Protein AF-A0A7Y1UWA7-F1 (afdb_monomer_lite)

pLDDT: mean 90.14, std 10.28, range [43.91, 98.88]

Structure (mmCIF, N/CA/C/O backbone):
data_AF-A0A7Y1UWA7-F1
#
_entry.id   AF-A0A7Y1UWA7-F1
#
loop_
_atom_site.group_PDB
_atom_site.id
_atom_site.type_symbol
_atom_site.label_atom_id
_atom_site.label_alt_id
_atom_site.label_comp_id
_atom_site.label_asym_id
_atom_site.label_entity_id
_atom_site.label_seq_id
_atom_site.pdbx_PDB_ins_code
_atom_site.Cartn_x
_atom_site.Cartn_y
_atom_site.Cartn_z
_atom_site.occupancy
_atom_site.B_iso_or_equiv
_atom_site.auth_seq_id
_atom_site.auth_comp_id
_atom_site.auth_asym_id
_atom_site.auth_atom_id
_atom_site.pdbx_PDB_model_num
ATOM 1 N N . MET A 1 1 ? -12.115 -13.083 -20.732 1.00 59.97 1 MET A N 1
ATOM 2 C CA . MET A 1 1 ? -10.729 -12.588 -20.657 1.00 59.97 1 MET A CA 1
ATOM 3 C C . MET A 1 1 ? -9.810 -13.798 -20.771 1.00 59.97 1 MET A C 1
ATOM 5 O O . MET A 1 1 ? -9.432 -14.337 -19.752 1.00 59.97 1 MET A O 1
ATOM 9 N N . GLU A 1 2 ? -9.557 -14.325 -21.973 1.00 69.44 2 GLU A N 1
ATOM 10 C CA . GLU A 1 2 ? -8.660 -15.497 -22.136 1.00 69.44 2 GLU A CA 1
ATOM 11 C C . GLU A 1 2 ? -7.185 -15.077 -22.310 1.00 69.44 2 GLU A C 1
ATOM 13 O O . GLU A 1 2 ? -6.288 -15.890 -22.130 1.00 69.44 2 GLU A O 1
ATOM 18 N N . ASN A 1 3 ? -6.941 -13.788 -22.578 1.00 80.06 3 ASN A N 1
ATOM 19 C CA . ASN A 1 3 ? -5.628 -13.207 -22.862 1.00 80.06 3 ASN A CA 1
ATOM 20 C C . ASN A 1 3 ? -5.261 -12.151 -21.804 1.00 80.06 3 ASN A C 1
ATOM 22 O O . ASN A 1 3 ? -5.195 -10.965 -22.117 1.00 80.06 3 ASN A O 1
ATOM 26 N N . SER A 1 4 ? -5.119 -12.550 -20.539 1.00 83.75 4 SER A N 1
ATOM 27 C CA . SER A 1 4 ? -4.706 -11.648 -19.452 1.00 83.75 4 SER A CA 1
ATOM 28 C C . SER A 1 4 ? -3.872 -12.373 -18.398 1.00 83.75 4 SER A C 1
ATOM 30 O O . SER A 1 4 ? -3.915 -13.604 -18.306 1.00 83.75 4 SER A O 1
ATOM 32 N N . ALA A 1 5 ? -3.169 -11.606 -17.560 1.00 87.50 5 ALA A N 1
ATOM 33 C CA . ALA A 1 5 ? -2.464 -12.125 -16.390 1.00 87.50 5 ALA A CA 1
ATOM 34 C C . ALA A 1 5 ? -3.396 -12.957 -15.494 1.00 87.50 5 ALA A C 1
ATOM 36 O O . ALA A 1 5 ? -3.070 -14.075 -15.102 1.00 87.50 5 ALA A O 1
ATOM 37 N N . ALA A 1 6 ? -4.599 -12.439 -15.229 1.00 88.81 6 ALA A N 1
ATOM 38 C CA . ALA A 1 6 ? -5.593 -13.120 -14.403 1.00 88.81 6 ALA A CA 1
ATOM 39 C C . ALA A 1 6 ? -6.042 -14.460 -15.007 1.00 88.81 6 ALA A C 1
ATOM 41 O O . ALA A 1 6 ? -6.289 -15.412 -14.274 1.00 88.81 6 ALA A O 1
ATOM 42 N N . ALA A 1 7 ? -6.130 -14.554 -16.339 1.00 88.25 7 ALA A N 1
ATOM 43 C CA . ALA A 1 7 ? -6.469 -15.799 -17.022 1.00 88.25 7 ALA A CA 1
ATOM 44 C C . ALA A 1 7 ? -5.367 -16.854 -16.866 1.00 88.25 7 ALA A C 1
ATOM 46 O O . ALA A 1 7 ? -5.673 -18.022 -16.628 1.00 88.25 7 ALA A O 1
ATOM 47 N N . ARG A 1 8 ? -4.097 -16.432 -16.972 1.00 90.06 8 ARG A N 1
ATOM 48 C CA . ARG A 1 8 ? -2.927 -17.294 -16.751 1.00 90.06 8 ARG A CA 1
ATOM 49 C C . ARG A 1 8 ? -2.900 -17.839 -15.326 1.00 90.06 8 ARG A C 1
ATOM 51 O O . ARG A 1 8 ? -2.702 -19.032 -15.125 1.00 90.06 8 ARG A O 1
ATOM 58 N N . ASP A 1 9 ? -3.119 -16.959 -14.355 1.00 90.44 9 ASP A N 1
ATOM 59 C CA . ASP A 1 9 ? -2.857 -17.234 -12.942 1.00 90.44 9 ASP A CA 1
ATOM 60 C C . ASP A 1 9 ? -4.132 -17.655 -12.173 1.00 90.44 9 ASP A C 1
ATOM 62 O O . ASP A 1 9 ? -4.121 -17.754 -10.946 1.00 90.44 9 ASP A O 1
ATOM 66 N N . LEU A 1 10 ? -5.238 -17.933 -12.883 1.00 90.19 10 LEU A N 1
ATOM 67 C CA . LEU A 1 10 ? -6.585 -18.098 -12.319 1.00 90.19 10 LEU A CA 1
ATOM 68 C C . LEU A 1 10 ? -6.661 -19.109 -11.167 1.00 90.19 10 LEU A C 1
ATOM 70 O O . LEU A 1 10 ? -7.284 -18.822 -10.150 1.00 90.19 10 LEU A O 1
ATOM 74 N N . GLU A 1 11 ? -6.043 -20.284 -11.304 1.00 91.19 11 GLU A N 1
ATOM 75 C CA . GLU A 1 11 ? -6.089 -21.321 -10.261 1.00 91.19 11 GLU A CA 1
ATOM 76 C C . GLU A 1 11 ? -5.422 -20.848 -8.960 1.00 91.19 11 GLU A C 1
ATOM 78 O O . GLU A 1 11 ? -5.981 -21.021 -7.875 1.00 91.19 11 GLU A O 1
ATOM 83 N N . ALA A 1 12 ? -4.264 -20.189 -9.066 1.00 90.88 12 ALA A N 1
ATOM 84 C CA . ALA A 1 12 ? -3.566 -19.630 -7.913 1.00 90.88 12 ALA A CA 1
ATOM 85 C C . ALA A 1 12 ? -4.361 -18.479 -7.282 1.00 90.88 12 ALA A C 1
ATOM 87 O O . ALA A 1 12 ? -4.462 -18.394 -6.059 1.00 90.88 12 ALA A O 1
ATOM 88 N N . LEU A 1 13 ? -4.966 -17.625 -8.111 1.00 92.31 13 LEU A N 1
ATOM 89 C CA . LEU A 1 13 ? -5.771 -16.492 -7.659 1.00 92.31 13 LEU A CA 1
ATOM 90 C C . LEU A 1 13 ? -7.021 -16.943 -6.904 1.00 92.31 13 LEU A C 1
ATOM 92 O O . LEU A 1 13 ? -7.286 -16.421 -5.825 1.00 92.31 13 LEU A O 1
ATOM 96 N N . VAL A 1 14 ? -7.739 -17.951 -7.412 1.00 93.50 14 VAL A N 1
ATOM 97 C CA . VAL A 1 14 ? -8.888 -18.550 -6.711 1.00 93.50 14 VAL A CA 1
ATOM 98 C C . VAL A 1 14 ? -8.457 -19.100 -5.354 1.00 93.50 14 VAL A C 1
ATOM 100 O O . VAL A 1 14 ? -9.090 -18.787 -4.352 1.00 93.50 14 VAL A O 1
ATOM 103 N N . SER A 1 15 ? -7.340 -19.835 -5.289 1.00 94.44 15 SER A N 1
ATOM 104 C CA . SER A 1 15 ? -6.823 -20.347 -4.013 1.00 94.44 15 SER A CA 1
ATOM 105 C C . SER A 1 15 ? -6.507 -19.220 -3.022 1.00 94.44 15 SER A C 1
ATOM 107 O O . SER A 1 15 ? -6.870 -19.312 -1.853 1.00 94.44 15 SER A O 1
ATOM 109 N N . ILE A 1 16 ? -5.857 -18.141 -3.475 1.00 94.12 16 ILE A N 1
ATOM 110 C CA . ILE A 1 16 ? -5.525 -16.986 -2.626 1.00 94.12 16 ILE A CA 1
ATOM 111 C C . ILE A 1 16 ? -6.792 -16.300 -2.114 1.00 94.12 16 ILE A C 1
ATOM 113 O O . ILE A 1 16 ? -6.845 -15.938 -0.937 1.00 94.12 16 ILE A O 1
ATOM 117 N N . ILE A 1 17 ? -7.796 -16.114 -2.974 1.00 94.12 17 ILE A N 1
ATOM 118 C CA . ILE A 1 17 ? -9.062 -15.471 -2.611 1.00 94.12 17 ILE A CA 1
ATOM 119 C C . ILE A 1 17 ? -9.813 -16.335 -1.595 1.00 94.12 17 ILE A C 1
ATOM 121 O O . ILE A 1 17 ? -10.183 -15.818 -0.543 1.00 94.12 17 ILE A O 1
ATOM 125 N N . ASP A 1 18 ? -9.945 -17.643 -1.835 1.00 94.75 18 ASP A N 1
ATOM 126 C CA . ASP A 1 18 ? -10.630 -18.573 -0.926 1.00 94.75 18 ASP A CA 1
ATOM 127 C C . ASP A 1 18 ? -9.948 -18.633 0.453 1.00 94.75 18 ASP A C 1
ATOM 129 O O . ASP A 1 18 ? -10.601 -18.555 1.498 1.00 94.75 18 ASP A O 1
ATOM 133 N N . GLU A 1 19 ? -8.614 -18.721 0.483 1.00 96.00 19 GLU A N 1
ATOM 134 C CA . GLU A 1 19 ? -7.846 -18.690 1.731 1.00 96.00 19 GLU A CA 1
ATOM 135 C C . GLU A 1 19 ? -7.964 -17.349 2.464 1.00 96.00 19 GLU A C 1
ATOM 137 O O . GLU A 1 19 ? -7.911 -17.305 3.696 1.00 96.00 19 GLU A O 1
ATOM 142 N N . SER A 1 20 ? -8.089 -16.246 1.724 1.00 96.00 20 SER A N 1
ATOM 143 C CA . SER A 1 20 ? -8.218 -14.907 2.301 1.00 96.00 20 SER A CA 1
ATOM 144 C C . SER A 1 20 ? -9.617 -14.675 2.856 1.00 96.00 20 SER A C 1
ATOM 146 O O . SER A 1 20 ? -9.731 -14.171 3.970 1.00 96.00 20 SER A O 1
ATOM 148 N N . ALA A 1 21 ? -10.659 -15.132 2.157 1.00 95.50 21 ALA A N 1
ATOM 149 C CA . ALA A 1 21 ? -12.032 -15.128 2.651 1.00 95.50 21 ALA A CA 1
ATOM 150 C C . ALA A 1 21 ? -12.127 -15.872 3.988 1.00 95.50 21 ALA A C 1
ATOM 152 O O . ALA A 1 21 ? -12.511 -15.279 4.994 1.00 95.50 21 ALA A O 1
ATOM 153 N N . GLY A 1 22 ? -11.643 -17.118 4.043 1.00 96.50 22 GLY A N 1
ATOM 154 C CA . GLY A 1 22 ? -11.659 -17.898 5.282 1.00 96.50 22 GLY A CA 1
ATOM 155 C C . GLY A 1 22 ? -10.855 -17.260 6.425 1.00 96.50 22 GLY A C 1
ATOM 156 O O . GLY A 1 22 ? -11.225 -17.394 7.592 1.00 96.50 22 GLY A O 1
ATOM 157 N N . ALA A 1 23 ? -9.765 -16.543 6.121 1.00 96.62 23 ALA A N 1
ATOM 158 C CA . ALA A 1 23 ? -8.987 -15.819 7.127 1.00 96.62 23 ALA A CA 1
ATOM 159 C C . ALA A 1 23 ? -9.743 -14.607 7.698 1.00 96.62 23 ALA A C 1
ATOM 161 O O . ALA A 1 23 ? -9.713 -14.397 8.912 1.00 96.62 23 ALA A O 1
ATOM 162 N N . VAL A 1 24 ? -10.423 -13.837 6.844 1.00 96.25 24 VAL A N 1
ATOM 163 C CA . VAL A 1 24 ? -11.223 -12.668 7.242 1.00 96.25 24 VAL A CA 1
ATOM 164 C C . VAL A 1 24 ? -12.418 -13.115 8.087 1.00 96.25 24 VAL A C 1
ATOM 166 O O . VAL A 1 24 ? -12.626 -12.592 9.183 1.00 96.25 24 VAL A O 1
ATOM 169 N N . GLU A 1 25 ? -13.151 -14.139 7.639 1.00 95.88 25 GLU A N 1
ATOM 170 C CA . GLU A 1 25 ? -14.291 -14.695 8.377 1.00 95.88 25 GLU A CA 1
ATOM 171 C C . GLU A 1 25 ? -13.877 -15.204 9.762 1.00 95.88 25 GLU A C 1
ATOM 173 O O . GLU A 1 25 ? -14.523 -14.912 10.770 1.00 95.88 25 GLU A O 1
ATOM 178 N N . ALA A 1 26 ? -12.760 -15.934 9.835 1.00 96.38 26 ALA A N 1
ATOM 179 C CA . ALA A 1 26 ? -12.242 -16.455 11.094 1.00 96.38 26 ALA A CA 1
ATOM 180 C C . ALA A 1 26 ? -11.782 -15.347 12.052 1.00 96.38 26 ALA A C 1
ATOM 182 O O . ALA A 1 26 ? -11.888 -15.519 13.268 1.00 96.38 26 ALA A O 1
ATOM 183 N N . HIS A 1 27 ? -11.260 -14.236 11.526 1.00 95.06 27 HIS A N 1
ATOM 184 C CA . HIS A 1 27 ? -10.804 -13.114 12.340 1.00 95.06 27 HIS A CA 1
ATOM 185 C C . HIS A 1 27 ? -11.972 -12.330 12.937 1.00 95.06 27 HIS A C 1
ATOM 187 O O . HIS A 1 27 ? -11.979 -12.076 14.140 1.00 95.06 27 HIS A O 1
ATOM 193 N N . PHE A 1 28 ? -12.967 -11.983 12.118 1.00 94.56 28 PHE A N 1
ATOM 194 C CA . PHE A 1 28 ? -14.097 -11.163 12.555 1.00 94.56 28 PHE A CA 1
ATOM 195 C C . PHE A 1 28 ? -15.255 -11.971 13.154 1.00 94.56 28 PHE A C 1
ATOM 197 O O . PHE A 1 28 ? -16.119 -11.402 13.817 1.00 94.56 28 PHE A O 1
ATOM 204 N N . GLY A 1 29 ? -15.289 -13.292 12.951 1.00 94.56 29 GLY A N 1
ATOM 205 C CA . GLY A 1 29 ? -16.406 -14.136 13.379 1.00 94.56 29 GLY A CA 1
ATOM 206 C C . GLY A 1 29 ? -17.703 -13.842 12.617 1.00 94.56 29 GLY A C 1
ATOM 207 O O . GLY A 1 29 ? -18.792 -14.042 13.156 1.00 94.56 29 GLY A O 1
ATOM 208 N N . LEU A 1 30 ? -17.576 -13.346 11.387 1.00 93.25 30 LEU A N 1
ATOM 209 C CA . LEU A 1 30 ? -18.660 -12.962 10.486 1.00 93.25 30 LEU A CA 1
ATOM 210 C C . LEU A 1 30 ? -18.530 -13.772 9.193 1.00 93.25 30 LEU A C 1
ATOM 212 O O . LEU A 1 30 ? -17.417 -14.044 8.759 1.00 93.25 30 LEU A O 1
ATOM 216 N N . GLU A 1 31 ? -19.652 -14.154 8.589 1.00 94.12 31 GLU A N 1
ATOM 217 C CA . GLU A 1 31 ? -19.658 -14.834 7.286 1.00 94.12 31 GLU A CA 1
ATOM 218 C C . GLU A 1 31 ? -19.489 -13.798 6.168 1.00 94.12 31 GLU A C 1
ATOM 220 O O . GLU A 1 31 ? -20.076 -12.716 6.239 1.00 94.12 31 GLU A O 1
ATOM 225 N N . LEU A 1 32 ? -18.702 -14.109 5.138 1.00 92.44 32 LEU A N 1
ATOM 226 C CA . LEU A 1 32 ? -18.579 -13.271 3.949 1.00 92.44 32 LEU A CA 1
ATOM 227 C C . LEU A 1 32 ? -19.905 -13.329 3.169 1.00 92.44 32 LEU A C 1
ATOM 229 O O . LEU A 1 32 ? -20.423 -14.423 2.927 1.00 92.44 32 LEU A O 1
ATOM 233 N N . PRO A 1 33 ? -20.489 -12.184 2.771 1.00 90.25 33 PRO A N 1
ATOM 234 C CA . PRO A 1 33 ? -21.684 -12.200 1.944 1.00 90.25 33 PRO A CA 1
ATOM 235 C C . PRO A 1 33 ? -21.356 -12.727 0.540 1.00 90.25 33 PRO A C 1
ATOM 237 O O . PRO A 1 33 ? -20.207 -12.691 0.100 1.00 90.25 33 PRO A O 1
ATOM 240 N N . ASP A 1 34 ? -22.382 -13.159 -0.198 1.00 88.81 34 ASP A N 1
ATOM 241 C CA . ASP A 1 34 ? -22.235 -13.448 -1.627 1.00 88.81 34 ASP A CA 1
ATOM 242 C C . ASP A 1 34 ? -21.792 -12.161 -2.352 1.00 88.81 34 ASP A C 1
ATOM 244 O O . ASP A 1 34 ? -22.587 -11.230 -2.517 1.00 88.81 34 ASP A O 1
ATOM 248 N N . VAL A 1 35 ? -20.523 -12.107 -2.763 1.00 86.56 35 VAL A N 1
ATOM 249 C CA . VAL A 1 35 ? -19.905 -10.957 -3.433 1.00 86.56 35 VAL A CA 1
ATOM 250 C C . VAL A 1 35 ? -19.150 -11.408 -4.679 1.00 86.56 35 VAL A C 1
ATOM 252 O O . VAL A 1 35 ? -18.434 -12.410 -4.663 1.00 86.56 35 VAL A O 1
ATOM 255 N N . ASP A 1 36 ? -19.313 -10.666 -5.773 1.00 88.94 36 ASP A N 1
ATOM 256 C CA . ASP A 1 36 ? -18.541 -10.898 -6.990 1.00 88.94 36 ASP A CA 1
ATOM 257 C C . ASP A 1 36 ? -17.113 -10.369 -6.802 1.00 88.94 36 ASP A C 1
ATOM 259 O O . ASP A 1 36 ? -16.913 -9.223 -6.395 1.00 88.94 36 ASP A O 1
ATOM 263 N N . PHE A 1 37 ? -16.117 -11.198 -7.123 1.00 89.25 37 PHE A N 1
ATOM 264 C CA . PHE A 1 37 ? -14.708 -10.809 -7.119 1.00 89.25 37 PHE A CA 1
ATOM 265 C C . PHE A 1 37 ? -14.231 -10.582 -8.555 1.00 89.25 37 PHE A C 1
ATOM 267 O O . PHE A 1 37 ? -14.247 -11.497 -9.383 1.00 89.25 37 PHE A O 1
ATOM 274 N N . VAL A 1 38 ? -13.797 -9.362 -8.862 1.00 88.44 38 VAL A N 1
ATOM 275 C CA . VAL A 1 38 ? -13.448 -8.922 -10.214 1.00 88.44 38 VAL A CA 1
ATOM 276 C C . VAL A 1 38 ? -11.982 -8.522 -10.267 1.00 88.44 38 VAL A C 1
ATOM 278 O O . VAL A 1 38 ? -11.527 -7.637 -9.547 1.00 88.44 38 VAL A O 1
ATOM 281 N N . LEU A 1 39 ? -11.244 -9.147 -11.179 1.00 87.81 39 LEU A N 1
ATOM 282 C CA . LEU A 1 39 ? -9.868 -8.774 -11.484 1.00 87.81 39 LEU A CA 1
ATOM 283 C C . LEU A 1 39 ? -9.836 -7.887 -12.726 1.00 87.81 39 LEU A C 1
ATOM 285 O O . LEU A 1 39 ? -10.447 -8.225 -13.742 1.00 87.81 39 LEU A O 1
ATOM 289 N N . ILE A 1 40 ? -9.118 -6.768 -12.645 1.00 85.19 40 ILE A N 1
ATOM 290 C CA . ILE A 1 40 ? -8.968 -5.814 -13.751 1.00 85.19 40 ILE A CA 1
ATOM 291 C C . ILE A 1 40 ? -7.502 -5.696 -14.178 1.00 85.19 40 ILE A C 1
ATOM 293 O O . ILE A 1 40 ? -6.607 -5.633 -13.341 1.00 85.19 40 ILE A O 1
ATOM 297 N N . ASP A 1 41 ? -7.258 -5.614 -15.484 1.00 82.81 41 ASP A N 1
ATOM 298 C CA . ASP A 1 41 ? -5.922 -5.475 -16.086 1.00 82.81 41 ASP A CA 1
ATOM 299 C C . ASP A 1 41 ? -5.558 -3.990 -16.280 1.00 82.81 41 ASP A C 1
ATOM 301 O O . ASP A 1 41 ? -5.051 -3.546 -17.308 1.00 82.81 41 ASP A O 1
ATOM 305 N N . THR A 1 42 ? -5.894 -3.175 -15.282 1.00 82.94 42 THR A N 1
ATOM 306 C CA . THR A 1 42 ? -5.512 -1.767 -15.183 1.00 82.94 42 THR A CA 1
ATOM 307 C C . THR A 1 42 ? -5.374 -1.411 -13.716 1.00 82.94 42 THR A C 1
ATOM 309 O O . THR A 1 42 ? -6.127 -1.910 -12.883 1.00 82.94 42 THR A O 1
ATOM 312 N N . LEU A 1 43 ? -4.442 -0.522 -13.380 1.00 85.62 43 LEU A N 1
ATOM 313 C CA . LEU A 1 43 ? -4.295 -0.085 -12.002 1.00 85.62 43 LEU A CA 1
ATOM 314 C C . LEU A 1 43 ? -5.366 0.954 -11.665 1.00 85.62 43 LEU A C 1
ATOM 316 O O . LEU A 1 43 ? -5.372 2.058 -12.210 1.00 85.62 43 LEU A O 1
ATOM 320 N N . TRP A 1 44 ? -6.272 0.603 -10.757 1.00 81.88 44 TRP A N 1
ATOM 321 C CA . TRP A 1 44 ? -7.254 1.529 -10.205 1.00 81.88 44 TRP A CA 1
ATOM 322 C C . TRP A 1 44 ? -6.740 2.117 -8.896 1.00 81.88 44 TRP A C 1
ATOM 324 O O . TRP A 1 44 ? -6.568 1.391 -7.917 1.00 81.88 44 TRP A O 1
ATOM 334 N N . GLY A 1 45 ? -6.477 3.427 -8.875 1.00 81.44 45 GLY A N 1
ATOM 335 C CA . GLY A 1 45 ? -5.929 4.109 -7.704 1.00 81.44 45 GLY A CA 1
ATOM 336 C C . GLY A 1 45 ? -4.708 3.380 -7.134 1.00 81.44 45 GLY A C 1
ATOM 337 O O . GLY A 1 45 ? -3.639 3.362 -7.743 1.00 81.44 45 GLY A O 1
ATOM 338 N N . ASN A 1 46 ? -4.892 2.761 -5.969 1.00 79.56 46 ASN A N 1
ATOM 339 C CA . ASN A 1 46 ? -3.860 2.027 -5.241 1.00 79.56 46 ASN A CA 1
ATOM 340 C C . ASN A 1 46 ? -4.024 0.498 -5.254 1.00 79.56 46 ASN A C 1
ATOM 342 O O . ASN A 1 46 ? -3.331 -0.179 -4.504 1.00 79.56 46 ASN A O 1
ATOM 346 N N . GLY A 1 47 ? -4.891 -0.056 -6.098 1.00 83.94 47 GLY A N 1
ATOM 347 C CA . GLY A 1 47 ? -4.919 -1.498 -6.350 1.00 83.94 47 GLY A CA 1
ATOM 348 C C . GLY A 1 47 ? -6.259 -2.183 -6.130 1.00 83.94 47 GLY A C 1
ATOM 349 O O . GLY A 1 47 ? -6.435 -3.260 -6.683 1.00 83.94 47 GLY A O 1
ATOM 350 N N . GLY A 1 48 ? -7.225 -1.589 -5.431 1.00 87.31 48 GLY A N 1
ATOM 351 C CA . GLY A 1 48 ? -8.535 -2.216 -5.259 1.00 87.31 48 GLY A CA 1
ATOM 352 C C . GLY A 1 48 ? -9.580 -1.328 -4.596 1.00 87.31 48 GLY A C 1
ATOM 353 O O . GLY A 1 48 ? -9.277 -0.206 -4.186 1.00 87.31 48 GLY A O 1
ATOM 354 N N . TYR A 1 49 ? -10.817 -1.823 -4.586 1.00 86.81 49 TYR A N 1
ATOM 355 C CA . TYR A 1 49 ? -11.913 -1.320 -3.761 1.00 86.81 49 TYR A CA 1
ATOM 356 C C . TYR A 1 49 ? -12.955 -2.416 -3.504 1.00 86.81 49 TYR A C 1
ATOM 358 O O . TYR A 1 49 ? -13.162 -3.304 -4.337 1.00 86.81 49 TYR A O 1
ATOM 366 N N . ALA A 1 50 ? -13.679 -2.282 -2.397 1.00 86.00 50 ALA A N 1
ATOM 367 C CA . ALA A 1 50 ? -14.867 -3.062 -2.083 1.00 86.00 50 ALA A CA 1
ATOM 368 C C . ALA A 1 50 ? -16.136 -2.197 -2.128 1.00 86.00 50 ALA A C 1
ATOM 370 O O . ALA A 1 50 ? -16.148 -1.027 -1.737 1.00 86.00 50 ALA A O 1
ATOM 371 N N . GLY A 1 51 ? -17.216 -2.781 -2.639 1.00 81.94 51 GLY A N 1
ATOM 372 C CA . GLY A 1 51 ? -18.553 -2.200 -2.672 1.00 81.94 51 GLY A CA 1
ATOM 373 C C . GLY A 1 51 ? -19.589 -3.291 -2.932 1.00 81.94 51 GLY A C 1
ATOM 374 O O . GLY A 1 51 ? -19.663 -4.269 -2.202 1.00 81.94 51 GLY A O 1
ATOM 375 N N . GLN A 1 52 ? -20.380 -3.167 -4.004 1.00 79.62 52 GLN A N 1
ATOM 376 C CA . GLN A 1 52 ? -21.261 -4.272 -4.438 1.00 79.62 52 GLN A CA 1
ATOM 377 C C . GLN A 1 52 ? -20.485 -5.474 -5.005 1.00 79.62 52 GLN A C 1
ATOM 379 O O . GLN A 1 52 ? -21.031 -6.566 -5.124 1.00 79.62 52 GLN A O 1
ATOM 384 N N . GLU A 1 53 ? -19.226 -5.248 -5.361 1.00 86.88 53 GLU A N 1
ATOM 385 C CA . GLU A 1 53 ? -18.246 -6.215 -5.842 1.00 86.88 53 GLU A CA 1
ATOM 386 C C . GLU A 1 53 ? -16.924 -5.886 -5.143 1.00 86.88 53 GLU A C 1
ATOM 388 O O . GLU A 1 53 ? -16.703 -4.744 -4.722 1.00 86.88 53 GLU A O 1
ATOM 393 N N . VAL A 1 54 ? -16.037 -6.870 -5.057 1.00 89.88 54 VAL A N 1
ATOM 394 C CA . VAL A 1 54 ? -14.637 -6.650 -4.705 1.00 89.88 54 VAL A CA 1
ATOM 395 C C . VAL A 1 54 ? -13.844 -6.581 -5.997 1.00 89.88 54 VAL A C 1
ATOM 397 O O . VAL A 1 54 ? -13.809 -7.547 -6.757 1.00 89.88 54 VAL A O 1
ATOM 400 N N . VAL A 1 55 ? -13.216 -5.441 -6.263 1.00 88.12 55 VAL A N 1
ATOM 401 C CA . VAL A 1 55 ? -12.444 -5.216 -7.484 1.00 88.12 55 VAL A CA 1
ATOM 402 C C . VAL A 1 55 ? -10.980 -5.033 -7.130 1.00 88.12 55 VAL A C 1
ATOM 404 O O . VAL A 1 55 ? -10.640 -4.146 -6.353 1.00 88.12 55 VAL A O 1
ATOM 407 N N . VAL A 1 56 ? -10.104 -5.838 -7.732 1.00 90.56 56 VAL A N 1
ATOM 408 C CA . VAL A 1 56 ? -8.655 -5.773 -7.504 1.00 90.56 56 VAL A CA 1
ATOM 409 C C . VAL A 1 56 ? -7.909 -5.699 -8.836 1.00 90.56 56 VAL A C 1
ATOM 411 O O . VAL A 1 56 ? -8.219 -6.401 -9.798 1.00 90.56 56 VAL A O 1
ATOM 414 N N . SER A 1 57 ? -6.919 -4.815 -8.899 1.00 88.81 57 SER A N 1
ATOM 415 C CA . SER A 1 57 ? -6.016 -4.662 -10.038 1.00 88.81 57 SER A CA 1
ATOM 416 C C . SER A 1 57 ? -5.048 -5.843 -10.080 1.00 88.81 57 SER A C 1
ATOM 418 O O . SER A 1 57 ? -4.375 -6.118 -9.092 1.00 88.81 57 SER A O 1
ATOM 420 N N . TYR A 1 58 ? -4.968 -6.530 -11.218 1.00 89.56 58 TYR A N 1
ATOM 421 C CA . TYR A 1 58 ? -4.056 -7.648 -11.437 1.00 89.56 58 TYR A CA 1
ATOM 422 C C . TYR A 1 58 ? -3.522 -7.617 -12.869 1.00 89.56 58 TYR A C 1
ATOM 424 O O . TYR A 1 58 ? -4.241 -7.932 -13.820 1.00 89.56 58 TYR A O 1
ATOM 432 N N . LEU A 1 59 ? -2.261 -7.211 -13.009 1.00 87.94 59 LEU A N 1
ATOM 433 C CA . LEU A 1 59 ? -1.625 -6.907 -14.288 1.00 87.94 59 LEU A CA 1
ATOM 434 C C . LEU A 1 59 ? -0.381 -7.774 -14.487 1.00 87.94 59 LEU A C 1
ATOM 436 O O . LEU A 1 59 ? 0.261 -8.163 -13.517 1.00 87.94 59 LEU A O 1
ATOM 440 N N . ASP A 1 60 ? 0.026 -8.002 -15.739 1.00 86.12 60 ASP A N 1
ATOM 441 C CA . ASP A 1 60 ? 1.340 -8.604 -16.009 1.00 86.12 60 ASP A CA 1
ATOM 442 C C . ASP A 1 60 ? 2.453 -7.676 -15.512 1.00 86.12 60 ASP A C 1
ATOM 444 O O . ASP A 1 60 ? 3.262 -8.044 -14.664 1.00 86.12 60 ASP A O 1
ATOM 448 N N . ARG A 1 61 ? 2.445 -6.422 -15.978 1.00 86.75 61 ARG A N 1
ATOM 449 C CA . ARG A 1 61 ? 3.329 -5.370 -15.469 1.00 86.75 61 ARG A CA 1
ATOM 450 C C . ARG A 1 61 ? 2.704 -4.734 -14.235 1.00 86.75 61 ARG A C 1
ATOM 452 O O . ARG A 1 61 ? 2.171 -3.626 -14.287 1.00 86.75 61 ARG A O 1
ATOM 459 N N . ASP A 1 62 ? 2.734 -5.471 -13.136 1.00 88.00 62 ASP A N 1
ATOM 460 C CA . ASP A 1 62 ? 2.125 -5.028 -11.892 1.00 88.00 62 ASP A CA 1
ATOM 461 C C . ASP A 1 62 ? 2.979 -3.959 -11.201 1.00 88.00 62 ASP A C 1
ATOM 463 O O . ASP A 1 62 ? 3.927 -4.249 -10.478 1.00 88.00 62 ASP A O 1
ATOM 467 N N . TYR A 1 63 ? 2.641 -2.693 -11.417 1.00 90.75 63 TYR A N 1
ATOM 468 C CA . TYR A 1 63 ? 3.181 -1.566 -10.661 1.00 90.75 63 TYR A CA 1
ATOM 469 C C . TYR A 1 63 ? 2.174 -1.090 -9.608 1.00 90.75 63 TYR A C 1
ATOM 471 O O . TYR A 1 63 ? 2.127 0.101 -9.300 1.00 90.75 63 TYR A O 1
ATOM 479 N N . SER A 1 64 ? 1.336 -1.980 -9.066 1.00 90.06 64 SER A N 1
ATOM 480 C CA . SER A 1 64 ? 0.453 -1.704 -7.930 1.00 90.06 64 SER A CA 1
ATOM 481 C C . SER A 1 64 ? 1.208 -1.800 -6.593 1.00 90.06 64 SER A C 1
ATOM 483 O O . SER A 1 64 ? 2.319 -2.340 -6.524 1.00 90.06 64 SER A O 1
ATOM 485 N N . PRO A 1 65 ? 0.711 -1.155 -5.525 1.00 86.88 65 PRO A N 1
ATOM 486 C CA . PRO A 1 65 ? 1.326 -1.252 -4.202 1.00 86.88 65 PRO A CA 1
ATOM 487 C C . PRO A 1 65 ? 1.277 -2.685 -3.645 1.00 86.88 65 PRO A C 1
ATOM 489 O O . PRO A 1 65 ? 2.196 -3.101 -2.942 1.00 86.88 65 PRO A O 1
ATOM 492 N N . GLY A 1 66 ? 0.232 -3.433 -4.012 1.00 77.88 66 GLY A N 1
ATOM 493 C CA . GLY A 1 66 ? 0.000 -4.838 -3.680 1.00 77.88 66 GLY A CA 1
ATOM 494 C C . GLY A 1 66 ? 0.623 -5.830 -4.666 1.00 77.88 66 GLY A C 1
ATOM 495 O O . GLY A 1 66 ? 0.057 -6.895 -4.872 1.00 77.88 66 GLY A O 1
ATOM 496 N N . ARG A 1 67 ? 1.735 -5.501 -5.333 1.00 84.31 67 ARG A N 1
ATOM 497 C CA . ARG A 1 67 ? 2.322 -6.400 -6.340 1.00 84.31 67 ARG A CA 1
ATOM 498 C C . ARG A 1 67 ? 2.908 -7.686 -5.753 1.00 84.31 67 ARG A C 1
ATOM 500 O O . ARG A 1 67 ? 3.458 -7.704 -4.652 1.00 84.31 67 ARG A O 1
ATOM 507 N N . GLN A 1 68 ? 2.877 -8.759 -6.546 1.00 79.19 68 GLN A N 1
ATOM 508 C CA . GLN A 1 68 ? 3.549 -10.032 -6.250 1.00 79.19 68 GLN A CA 1
ATOM 509 C C . GLN A 1 68 ? 3.189 -10.588 -4.853 1.00 79.19 68 GLN A C 1
ATOM 511 O O . GLN A 1 68 ? 2.023 -10.849 -4.555 1.00 79.19 68 GLN A O 1
ATOM 516 N N . SER A 1 69 ? 4.188 -10.736 -3.970 1.00 68.19 69 SER A N 1
ATOM 517 C CA . SER A 1 69 ? 4.048 -11.266 -2.607 1.00 68.19 69 SER A CA 1
ATOM 518 C C . SER A 1 69 ? 3.063 -10.496 -1.720 1.00 68.19 69 SER A C 1
ATOM 520 O O . SER A 1 69 ? 2.625 -11.033 -0.701 1.00 68.19 69 SER A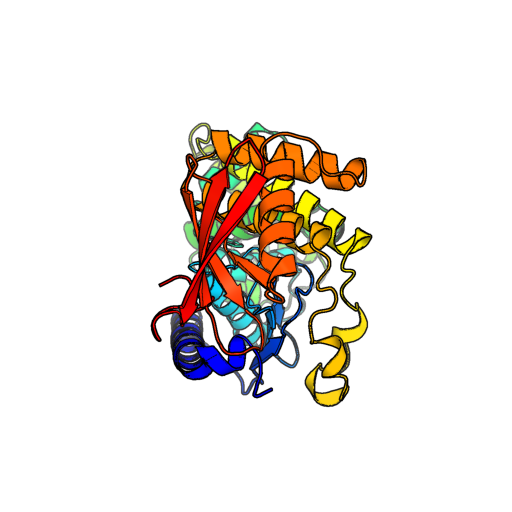 O 1
ATOM 522 N N . THR A 1 70 ? 2.686 -9.271 -2.099 1.00 82.12 70 THR A N 1
ATOM 523 C CA . THR A 1 70 ? 1.718 -8.460 -1.359 1.00 82.12 70 THR A CA 1
ATOM 524 C C . THR A 1 70 ? 0.319 -8.435 -1.976 1.00 82.12 70 THR A C 1
ATOM 526 O O . THR A 1 70 ? -0.578 -7.839 -1.386 1.00 82.12 70 THR A O 1
ATOM 529 N N . PHE A 1 71 ? 0.061 -9.172 -3.065 1.00 90.50 71 PHE A N 1
ATOM 530 C CA . PHE A 1 71 ? -1.275 -9.255 -3.680 1.00 90.50 71 PHE A CA 1
ATOM 531 C C . PHE A 1 71 ? -2.327 -9.742 -2.692 1.00 90.50 71 PHE A C 1
ATOM 533 O O . PHE A 1 71 ? -3.397 -9.151 -2.538 1.00 90.50 71 PHE A O 1
ATOM 540 N N . ARG A 1 72 ? -1.976 -10.783 -1.931 1.00 92.75 72 ARG A N 1
ATOM 541 C CA . ARG A 1 72 ? -2.830 -11.311 -0.867 1.00 92.75 72 ARG A CA 1
ATOM 542 C C . ARG A 1 72 ? -3.220 -10.236 0.150 1.00 92.75 72 ARG A C 1
ATOM 544 O O . ARG A 1 72 ? -4.315 -10.297 0.692 1.00 92.75 72 ARG A O 1
ATOM 551 N N . GLN A 1 73 ? -2.352 -9.263 0.415 1.00 92.62 73 GLN A N 1
ATOM 552 C CA . GLN A 1 73 ? -2.645 -8.197 1.365 1.00 92.62 73 GLN A CA 1
ATOM 553 C C . GLN A 1 73 ? -3.753 -7.274 0.864 1.00 92.62 73 GLN A C 1
ATOM 555 O O . GLN A 1 73 ? -4.666 -6.978 1.626 1.00 92.62 73 GLN A O 1
ATOM 560 N N . THR A 1 74 ? -3.732 -6.901 -0.418 1.00 92.81 74 THR A N 1
ATOM 561 C CA . THR A 1 74 ? -4.833 -6.149 -1.036 1.00 92.81 74 THR A CA 1
ATOM 562 C C . THR A 1 74 ? -6.129 -6.957 -1.018 1.00 92.81 74 THR A C 1
ATOM 564 O O . THR A 1 74 ? -7.164 -6.429 -0.635 1.00 92.81 74 THR A O 1
ATOM 567 N N . VAL A 1 75 ? -6.080 -8.256 -1.335 1.00 94.44 75 VAL A N 1
ATOM 568 C CA . VAL A 1 75 ? -7.266 -9.130 -1.259 1.00 94.44 75 VAL A CA 1
ATOM 569 C C . VAL A 1 75 ? -7.841 -9.176 0.162 1.00 94.44 75 VAL A C 1
ATOM 571 O O . VAL A 1 75 ? -9.044 -9.017 0.339 1.00 94.44 75 VAL A O 1
ATOM 574 N N . LEU A 1 76 ? -6.996 -9.366 1.180 1.00 95.50 76 LEU A N 1
ATOM 575 C CA . LEU A 1 76 ? -7.417 -9.363 2.583 1.00 95.50 76 LEU A CA 1
ATOM 576 C C . LEU A 1 76 ? -8.016 -8.012 3.001 1.00 95.50 76 LEU A C 1
ATOM 578 O O . LEU A 1 76 ? -9.005 -8.005 3.728 1.00 95.50 76 LEU A O 1
ATOM 582 N N . HIS A 1 77 ? -7.441 -6.895 2.539 1.00 95.62 77 HIS A N 1
ATOM 583 C CA . HIS A 1 77 ? -7.937 -5.542 2.817 1.00 95.62 77 HIS A CA 1
ATOM 584 C C . HIS A 1 77 ? -9.348 -5.343 2.260 1.00 95.62 77 HIS A C 1
ATOM 586 O O . HIS A 1 77 ? -10.256 -4.979 3.002 1.00 95.62 77 HIS A O 1
ATOM 592 N N . GLU A 1 78 ? -9.562 -5.648 0.979 1.00 94.81 78 GLU A N 1
ATOM 593 C CA . GLU A 1 78 ? -10.877 -5.455 0.357 1.00 94.81 78 GLU A CA 1
ATOM 594 C C . GLU A 1 78 ? -11.929 -6.449 0.874 1.00 94.81 78 GLU A C 1
ATOM 596 O O . GLU A 1 78 ? -13.100 -6.102 1.028 1.00 94.81 78 GLU A O 1
ATOM 601 N N . LEU A 1 79 ? -11.532 -7.683 1.200 1.00 95.38 79 LEU A N 1
ATOM 602 C CA . LEU A 1 79 ? -12.444 -8.642 1.829 1.00 95.38 79 LEU A CA 1
ATOM 603 C C . LEU A 1 79 ? -12.802 -8.250 3.267 1.00 95.38 79 LEU A C 1
ATOM 605 O O . LEU A 1 79 ? -13.920 -8.536 3.694 1.00 95.38 79 LEU A O 1
ATOM 609 N N . ALA A 1 80 ? -11.904 -7.585 4.005 1.00 95.75 80 ALA A N 1
ATOM 610 C CA . ALA A 1 80 ? -12.227 -7.055 5.328 1.00 95.75 80 ALA A CA 1
ATOM 611 C C . ALA A 1 80 ? -13.402 -6.076 5.241 1.00 95.75 80 ALA A C 1
ATOM 613 O O . ALA A 1 80 ? -14.373 -6.263 5.971 1.00 95.75 80 ALA A O 1
ATOM 614 N N . HIS A 1 81 ? -13.374 -5.144 4.280 1.00 94.88 81 HIS A N 1
ATOM 615 C CA . HIS A 1 81 ? -14.495 -4.237 4.004 1.00 94.88 81 HIS A CA 1
ATOM 616 C C . HIS A 1 81 ? -15.788 -4.998 3.704 1.00 94.88 81 HIS A C 1
ATOM 618 O O . HIS A 1 81 ? -16.798 -4.784 4.372 1.00 94.88 81 HIS A O 1
ATOM 624 N N . ALA A 1 82 ? -15.747 -5.961 2.775 1.00 93.00 82 ALA A N 1
ATOM 625 C CA . ALA A 1 82 ? -16.924 -6.755 2.407 1.00 93.00 82 ALA A CA 1
ATOM 626 C C . ALA A 1 82 ? -17.552 -7.499 3.603 1.00 93.00 82 ALA A C 1
ATOM 628 O O . ALA A 1 82 ? -18.776 -7.632 3.690 1.00 93.00 82 ALA A O 1
ATOM 629 N N . VAL A 1 83 ? -16.731 -7.975 4.545 1.00 93.88 83 VAL A N 1
ATOM 630 C CA . VAL A 1 83 ? -17.213 -8.621 5.771 1.00 93.88 83 VAL A CA 1
ATOM 631 C C . VAL A 1 83 ? -17.781 -7.601 6.758 1.00 93.88 83 VAL A C 1
ATOM 633 O O . VAL A 1 83 ? -18.880 -7.812 7.281 1.00 93.88 83 VAL A O 1
ATOM 636 N N . THR A 1 84 ? -17.067 -6.504 7.022 1.00 93.50 84 THR A N 1
ATOM 637 C CA . THR A 1 84 ? -17.435 -5.531 8.062 1.00 93.50 84 THR A CA 1
ATOM 638 C C . THR A 1 84 ? -18.589 -4.614 7.670 1.00 93.50 84 THR A C 1
ATOM 640 O O . THR A 1 84 ? -19.319 -4.162 8.553 1.00 93.50 84 THR A O 1
ATOM 643 N N . ASP A 1 85 ? -18.838 -4.408 6.375 1.00 91.69 85 ASP A N 1
ATOM 644 C CA . ASP A 1 85 ? -19.969 -3.621 5.857 1.00 91.69 85 ASP A CA 1
ATOM 645 C C . ASP A 1 85 ? -21.327 -4.110 6.392 1.00 91.69 85 ASP A C 1
ATOM 647 O O . ASP A 1 85 ? -22.274 -3.338 6.545 1.00 91.69 85 ASP A O 1
ATOM 651 N N . GLN A 1 86 ? -21.430 -5.395 6.743 1.00 89.88 86 GLN A N 1
ATOM 652 C CA . GLN A 1 86 ? -22.644 -6.000 7.301 1.00 89.88 86 GLN A CA 1
ATOM 653 C C . GLN A 1 86 ? -23.009 -5.482 8.696 1.00 89.88 86 GLN A C 1
ATOM 655 O O . GLN A 1 86 ? -24.168 -5.574 9.111 1.00 89.88 86 GLN A O 1
ATOM 660 N N . ILE A 1 87 ? -22.016 -4.988 9.433 1.00 90.00 87 ILE A N 1
ATOM 661 C CA . ILE A 1 87 ? -22.165 -4.493 10.802 1.00 90.00 87 ILE A CA 1
ATOM 662 C C . ILE A 1 87 ? -21.885 -2.991 10.905 1.00 90.00 87 ILE A C 1
ATOM 664 O O . ILE A 1 87 ? -21.955 -2.440 12.000 1.00 90.00 87 ILE A O 1
ATOM 668 N N . GLU A 1 88 ? -21.591 -2.322 9.789 1.00 87.00 88 GLU A N 1
ATOM 669 C CA . GLU A 1 88 ? -21.327 -0.889 9.748 1.00 87.00 88 GLU A CA 1
ATOM 670 C C . GLU A 1 88 ? -22.620 -0.064 9.889 1.00 87.00 88 GLU A C 1
ATOM 672 O O . GLU A 1 88 ? -23.518 -0.116 9.047 1.00 87.00 88 GLU A O 1
ATOM 677 N N . PHE A 1 89 ? -22.690 0.784 10.921 1.00 85.06 89 PHE A N 1
ATOM 678 C CA . PHE A 1 89 ? -23.791 1.736 11.121 1.00 85.06 89 PHE A CA 1
ATOM 679 C C . PHE A 1 89 ? -23.286 3.180 11.207 1.00 85.06 89 PHE A C 1
ATOM 681 O O . PHE A 1 89 ? -23.203 3.780 12.278 1.00 85.06 89 PHE A O 1
ATOM 688 N N . GLY A 1 90 ? -22.966 3.763 10.046 1.00 85.94 90 GLY A N 1
ATOM 689 C CA . GLY A 1 90 ? -22.498 5.151 9.957 1.00 85.94 90 GLY A CA 1
ATOM 690 C C . GLY A 1 90 ? -21.100 5.355 10.544 1.00 85.94 90 GLY A C 1
ATOM 691 O O . GLY A 1 90 ? -20.805 6.439 11.055 1.00 85.94 90 GLY A O 1
ATOM 692 N N . VAL A 1 91 ? -20.266 4.314 10.483 1.00 93.62 91 VAL A N 1
ATOM 693 C CA . VAL A 1 91 ? -18.890 4.336 10.976 1.00 93.62 91 VAL A CA 1
ATOM 694 C C . VAL A 1 91 ? -18.065 5.336 10.151 1.00 93.62 91 VAL A C 1
ATOM 696 O O . VAL A 1 91 ? -18.200 5.416 8.929 1.00 93.62 91 VAL A O 1
ATOM 699 N N . PRO A 1 92 ? -17.228 6.173 10.785 1.00 95.94 92 PRO A N 1
ATOM 700 C CA . PRO A 1 92 ? -16.329 7.056 10.060 1.00 95.94 92 PRO A CA 1
ATOM 701 C C . PRO A 1 92 ? -15.238 6.283 9.307 1.00 95.94 92 PRO A C 1
ATOM 703 O O . PRO A 1 92 ? -14.594 5.407 9.877 1.00 95.94 92 PRO A O 1
ATOM 706 N N . TRP A 1 93 ? -14.930 6.730 8.084 1.00 95.62 93 TRP A N 1
ATOM 707 C CA . TRP A 1 93 ? -13.879 6.178 7.211 1.00 95.62 93 TRP A CA 1
ATOM 708 C C . TRP A 1 93 ? -12.542 5.821 7.879 1.00 95.62 93 TRP A C 1
ATOM 710 O O . TRP A 1 93 ? -12.010 4.767 7.544 1.00 95.62 93 TRP A O 1
ATOM 720 N N . PRO A 1 94 ? -11.968 6.625 8.800 1.00 97.88 94 PRO A N 1
ATOM 721 C CA . PRO A 1 94 ? -10.728 6.216 9.453 1.00 97.88 94 PRO A CA 1
ATOM 722 C C . PRO A 1 94 ? -10.851 4.918 10.249 1.00 97.88 94 PRO A C 1
ATOM 724 O O . PRO A 1 94 ? -9.871 4.195 10.341 1.00 97.88 94 PRO A O 1
ATOM 727 N N . LEU A 1 95 ? -12.015 4.599 10.820 1.00 97.44 95 LEU A N 1
ATOM 728 C CA . LEU A 1 95 ? -12.194 3.319 11.501 1.00 97.44 95 LEU A CA 1
ATOM 729 C C . LEU A 1 95 ? -12.445 2.188 10.492 1.00 97.44 95 LEU A C 1
ATOM 731 O O . LEU A 1 95 ? -11.858 1.127 10.655 1.00 97.44 95 LEU A O 1
ATOM 735 N N . THR A 1 96 ? -13.219 2.431 9.427 1.00 96.44 96 THR A N 1
ATOM 736 C CA . THR A 1 96 ? -13.417 1.483 8.309 1.00 96.44 96 THR A CA 1
ATOM 737 C C . THR A 1 96 ? -12.075 1.042 7.710 1.00 96.44 96 THR A C 1
ATOM 739 O O . THR A 1 96 ? -11.736 -0.138 7.717 1.00 96.44 96 THR A O 1
ATOM 742 N N . GLU A 1 97 ? -11.239 1.990 7.280 1.00 97.38 97 GLU A N 1
ATOM 743 C CA . GLU A 1 97 ? -9.913 1.682 6.722 1.00 97.38 97 GLU A CA 1
ATOM 744 C C . GLU A 1 97 ? -8.935 1.184 7.788 1.00 97.38 97 GLU A C 1
ATOM 746 O O . GLU A 1 97 ? -8.109 0.313 7.525 1.00 97.38 97 GLU A O 1
ATOM 751 N N . GLY A 1 98 ? -9.025 1.711 9.011 1.00 98.06 98 GLY A N 1
ATOM 752 C CA . GLY A 1 98 ? -8.164 1.307 10.117 1.00 98.06 98 GLY A CA 1
ATOM 753 C C . GLY A 1 98 ? -8.343 -0.156 10.516 1.00 98.06 98 GLY A C 1
ATOM 754 O O . GLY A 1 98 ? -7.347 -0.823 10.787 1.00 98.06 98 GLY A O 1
ATOM 755 N N . VAL A 1 99 ? -9.577 -0.670 10.500 1.00 97.75 99 VAL A N 1
ATOM 756 C CA . VAL A 1 99 ? -9.884 -2.089 10.748 1.00 97.75 99 VAL A CA 1
ATOM 757 C C . VAL A 1 99 ? -9.271 -2.976 9.675 1.00 97.75 99 VAL A C 1
ATOM 759 O O . VAL A 1 99 ? -8.593 -3.943 10.022 1.00 97.75 99 VAL A O 1
ATOM 762 N N . ALA A 1 100 ? -9.435 -2.623 8.398 1.00 97.12 100 ALA A N 1
ATOM 763 C CA . ALA A 1 100 ? -8.824 -3.366 7.302 1.00 97.12 100 ALA A CA 1
ATOM 764 C C . ALA A 1 100 ? -7.289 -3.394 7.433 1.00 97.12 100 ALA A C 1
ATOM 766 O O . ALA A 1 100 ? -6.708 -4.477 7.474 1.00 97.12 100 ALA A O 1
ATOM 767 N N . VAL A 1 101 ? -6.647 -2.232 7.638 1.00 97.69 101 VAL A N 1
ATOM 768 C CA . VAL A 1 101 ? -5.183 -2.110 7.813 1.00 97.69 101 VAL A CA 1
ATOM 769 C C . VAL A 1 101 ? -4.676 -2.854 9.053 1.00 97.69 101 VAL A C 1
ATOM 771 O O . VAL A 1 101 ? -3.600 -3.453 9.029 1.00 97.69 101 VAL A O 1
ATOM 774 N N . GLN A 1 102 ? -5.408 -2.805 10.167 1.00 97.56 102 GLN A N 1
ATOM 775 C CA . GLN A 1 102 ? -5.013 -3.496 11.393 1.00 97.56 102 GLN A CA 1
ATOM 776 C C . GLN A 1 102 ? -5.103 -5.013 11.224 1.00 97.56 102 GLN A C 1
ATOM 778 O O . GLN A 1 102 ? -4.183 -5.720 11.640 1.00 97.56 102 GLN A O 1
ATOM 783 N N . PHE A 1 103 ? -6.170 -5.504 10.593 1.00 96.69 103 PHE A N 1
ATOM 784 C CA . PHE A 1 103 ? -6.361 -6.924 10.316 1.00 96.69 103 PHE A CA 1
ATOM 785 C C . PHE A 1 103 ? -5.262 -7.485 9.407 1.00 96.69 103 PHE A C 1
ATOM 787 O O . PHE A 1 103 ? -4.670 -8.524 9.707 1.00 96.69 103 PHE A O 1
ATOM 794 N N . THR A 1 104 ? -4.948 -6.779 8.322 1.00 95.38 104 THR A N 1
ATOM 795 C CA . THR A 1 104 ? -3.877 -7.158 7.391 1.00 95.38 104 THR A CA 1
ATOM 796 C C . THR A 1 104 ? -2.480 -6.957 7.978 1.00 95.38 104 THR A C 1
ATOM 798 O O . THR A 1 104 ? -1.502 -7.474 7.434 1.00 95.38 104 THR A O 1
ATOM 801 N N . GLY A 1 105 ? -2.369 -6.220 9.087 1.00 94.69 105 GLY A N 1
ATOM 802 C CA . GLY A 1 105 ? -1.102 -5.860 9.711 1.00 94.69 105 GLY A CA 1
ATOM 803 C C . GLY A 1 105 ? -0.288 -4.881 8.866 1.00 94.69 105 GLY A C 1
ATOM 804 O O . GLY A 1 105 ? 0.934 -4.971 8.870 1.00 94.69 105 GLY A O 1
ATOM 805 N N . GLY A 1 106 ? -0.942 -4.001 8.105 1.00 93.94 106 GLY A N 1
ATOM 806 C CA . GLY A 1 106 ? -0.315 -3.015 7.221 1.00 93.94 106 GLY A CA 1
ATOM 807 C C . GLY A 1 106 ? -1.165 -2.687 5.997 1.00 93.94 106 GLY A C 1
ATOM 808 O O . GLY A 1 106 ? -2.073 -3.435 5.643 1.00 93.94 106 GLY A O 1
ATOM 809 N N . HIS A 1 107 ? -0.878 -1.582 5.316 1.00 92.25 107 HIS A N 1
ATOM 810 C CA . HIS A 1 107 ? -1.704 -1.175 4.175 1.00 92.25 107 HIS A CA 1
ATOM 811 C C . HIS A 1 107 ? -1.368 -1.971 2.902 1.00 92.25 107 HIS A C 1
ATOM 813 O O . HIS A 1 107 ? -2.228 -2.634 2.333 1.00 92.25 107 HIS A O 1
ATOM 819 N N . PHE A 1 108 ? -0.096 -1.978 2.490 1.00 87.31 108 PHE A N 1
ATOM 820 C CA . PHE A 1 108 ? 0.346 -2.658 1.257 1.00 87.31 108 PHE A CA 1
ATOM 821 C C . PHE A 1 108 ? 1.349 -3.774 1.465 1.00 87.31 108 PHE A C 1
ATOM 823 O O . PHE A 1 108 ? 1.630 -4.530 0.546 1.00 87.31 108 PHE A O 1
ATOM 830 N N . LYS A 1 109 ? 1.949 -3.835 2.643 1.00 90.19 109 LYS A N 1
ATOM 831 C CA . LYS A 1 109 ? 2.914 -4.852 3.048 1.00 90.19 109 LYS A CA 1
ATOM 832 C C . LYS A 1 109 ? 2.747 -5.065 4.552 1.00 90.19 109 LYS A C 1
ATOM 834 O O . LYS A 1 109 ? 2.158 -4.202 5.207 1.00 90.19 109 LYS A O 1
ATOM 839 N N . PRO A 1 110 ? 3.263 -6.156 5.134 1.00 91.19 110 PRO A N 1
ATOM 840 C CA . PRO A 1 110 ? 3.309 -6.277 6.582 1.00 91.19 110 PRO A CA 1
ATOM 841 C C . PRO A 1 110 ? 4.123 -5.127 7.187 1.00 91.19 110 PRO A C 1
ATOM 843 O O . PRO A 1 110 ? 5.252 -4.852 6.773 1.00 91.19 110 PRO A O 1
ATOM 846 N N . GLU A 1 111 ? 3.545 -4.448 8.167 1.00 92.31 111 GLU A N 1
ATOM 847 C CA . GLU A 1 111 ? 4.022 -3.193 8.725 1.00 92.31 111 GLU A CA 1
ATOM 848 C C . GLU A 1 111 ? 3.874 -3.194 10.254 1.00 92.31 111 GLU A C 1
ATOM 850 O O . GLU A 1 111 ? 2.821 -3.538 10.788 1.00 92.31 111 GLU A O 1
ATOM 855 N N . PRO A 1 112 ? 4.897 -2.759 11.006 1.00 94.81 112 PRO A N 1
ATOM 856 C CA . PRO A 1 112 ? 4.751 -2.558 12.442 1.00 94.81 112 PRO A CA 1
ATOM 857 C C . PRO A 1 112 ? 4.009 -1.232 12.698 1.00 94.81 112 PRO A C 1
ATOM 859 O O . PRO A 1 112 ? 4.641 -0.176 12.778 1.00 94.81 112 PRO A O 1
ATOM 862 N N . LEU A 1 113 ? 2.675 -1.278 12.796 1.00 97.00 113 LEU A N 1
ATOM 863 C CA . LEU A 1 113 ? 1.803 -0.091 12.820 1.00 97.00 113 LEU A CA 1
ATOM 864 C C . LEU A 1 113 ? 2.151 0.886 13.958 1.00 97.00 113 LEU A C 1
ATOM 866 O O . LEU A 1 113 ? 2.388 2.062 13.681 1.00 97.00 113 LEU A O 1
ATOM 870 N N . GLY A 1 114 ? 2.306 0.417 15.200 1.00 97.12 114 GLY A N 1
ATOM 871 C CA . GLY A 1 114 ? 2.775 1.249 16.319 1.00 97.12 114 GLY A CA 1
ATOM 872 C C . GLY A 1 114 ? 4.110 1.972 16.064 1.00 97.12 114 GLY A C 1
ATOM 873 O O . GLY A 1 114 ? 4.158 3.205 16.095 1.00 97.12 114 GLY A O 1
ATOM 874 N N . PRO A 1 115 ? 5.206 1.262 15.728 1.00 97.56 115 PRO A N 1
ATOM 875 C CA . PRO A 1 115 ? 6.460 1.900 15.325 1.00 97.56 115 PRO A CA 1
ATOM 876 C C . PRO A 1 115 ? 6.348 2.855 14.125 1.00 97.56 115 PRO A C 1
ATOM 878 O O . PRO A 1 115 ? 7.089 3.838 14.070 1.00 97.56 115 PRO A O 1
ATOM 881 N N . ARG A 1 116 ? 5.448 2.622 13.163 1.00 97.06 116 ARG A N 1
ATOM 882 C CA . ARG A 1 116 ? 5.210 3.566 12.054 1.00 97.06 116 ARG A CA 1
ATOM 883 C C . ARG A 1 116 ? 4.465 4.817 12.513 1.00 97.06 116 ARG A C 1
ATOM 885 O O . ARG A 1 116 ? 4.867 5.914 12.139 1.00 97.06 116 ARG A O 1
ATOM 892 N N . ALA A 1 117 ? 3.470 4.693 13.390 1.00 98.00 117 ALA A N 1
ATOM 893 C CA . ALA A 1 117 ? 2.838 5.850 14.025 1.00 98.00 117 ALA A CA 1
ATOM 894 C C . ALA A 1 117 ? 3.841 6.665 14.847 1.00 98.00 117 ALA A C 1
ATOM 896 O O . ALA A 1 117 ? 3.819 7.894 14.804 1.00 98.00 117 ALA A O 1
ATOM 897 N N . ARG A 1 118 ? 4.793 5.999 15.515 1.00 98.00 118 ARG A N 1
ATOM 898 C CA . ARG A 1 118 ? 5.910 6.681 16.179 1.00 98.00 118 ARG A CA 1
ATOM 899 C C . ARG A 1 118 ? 6.795 7.446 15.196 1.00 98.00 118 ARG A C 1
ATOM 901 O O . ARG A 1 118 ? 7.150 8.582 15.486 1.00 98.00 118 ARG A O 1
ATOM 908 N N . ALA A 1 119 ? 7.120 6.861 14.042 1.00 97.62 119 ALA A N 1
ATOM 909 C CA . ALA A 1 119 ? 7.868 7.555 12.991 1.00 97.62 119 ALA A CA 1
ATOM 910 C C . ALA A 1 119 ? 7.127 8.806 12.484 1.00 97.62 119 ALA A C 1
ATOM 912 O O . ALA A 1 119 ? 7.738 9.866 12.374 1.00 97.62 119 ALA A O 1
ATOM 913 N N . LEU A 1 120 ? 5.816 8.701 12.242 1.00 97.56 120 LEU A N 1
ATOM 914 C CA . LEU A 1 120 ? 4.978 9.844 11.864 1.00 97.56 120 LEU A CA 1
ATOM 915 C C . LEU A 1 120 ? 4.952 10.913 12.964 1.00 97.56 120 LEU A C 1
ATOM 917 O O . LEU A 1 120 ? 5.041 12.101 12.670 1.00 97.56 120 LEU A O 1
ATOM 921 N N . SER A 1 121 ? 4.867 10.508 14.233 1.00 97.62 121 SER A N 1
ATOM 922 C CA . SER A 1 121 ? 4.892 11.429 15.376 1.00 97.62 121 SER A CA 1
ATOM 923 C C . SER A 1 121 ? 6.228 12.171 15.472 1.00 97.62 121 SER A C 1
ATOM 925 O O . SER A 1 121 ? 6.247 13.399 15.560 1.00 97.62 121 SER A O 1
ATOM 927 N N . ASP A 1 122 ? 7.352 11.456 15.344 1.00 96.38 122 ASP A N 1
ATOM 928 C CA . ASP A 1 122 ? 8.699 12.043 15.355 1.00 96.38 122 ASP A CA 1
ATOM 929 C C . ASP A 1 122 ? 8.913 13.036 14.192 1.00 96.38 122 ASP A C 1
ATOM 931 O O . ASP A 1 122 ? 9.625 14.031 14.354 1.00 96.38 122 ASP A O 1
ATOM 935 N N . ALA A 1 123 ? 8.274 12.799 13.039 1.00 95.44 123 ALA A N 1
ATOM 936 C CA . ALA A 1 123 ? 8.272 13.706 11.888 1.00 95.44 123 ALA A CA 1
ATOM 937 C C . ALA A 1 123 ? 7.289 14.891 12.026 1.00 95.44 123 ALA A C 1
ATOM 939 O O . ALA A 1 123 ? 7.345 15.832 11.236 1.00 95.44 123 ALA A O 1
ATOM 940 N N . GLY A 1 124 ? 6.407 14.881 13.034 1.00 96.00 124 GLY A N 1
ATOM 941 C CA . GLY A 1 124 ? 5.344 15.878 13.198 1.00 96.00 124 GLY A CA 1
ATOM 942 C C . GLY A 1 124 ? 4.174 15.708 12.220 1.00 96.00 124 GLY A C 1
ATOM 943 O O . GLY A 1 124 ? 3.452 16.669 11.961 1.00 96.00 124 GLY A O 1
ATOM 944 N N . GLU A 1 125 ? 4.000 14.505 11.674 1.00 96.38 125 GLU A N 1
ATOM 945 C CA . GLU A 1 125 ? 3.003 14.160 10.653 1.00 96.38 125 GLU A CA 1
ATOM 946 C C . GLU A 1 125 ? 1.852 13.293 11.183 1.00 96.38 125 GLU A C 1
ATOM 948 O O . GLU A 1 125 ? 0.849 13.127 10.488 1.00 96.38 125 GLU A O 1
ATOM 953 N N . LEU A 1 126 ? 1.954 12.747 12.403 1.00 97.94 126 LEU A N 1
ATOM 954 C CA . LEU A 1 126 ? 0.852 12.003 13.020 1.00 97.94 126 LEU A CA 1
ATOM 955 C C . LEU A 1 126 ? -0.308 12.967 13.353 1.00 97.94 126 LEU A C 1
ATOM 957 O O . LEU A 1 126 ? -0.117 13.891 14.150 1.00 97.94 126 LEU A O 1
ATOM 961 N N . PRO A 1 127 ? -1.509 12.790 12.768 1.00 98.19 127 PRO A N 1
ATOM 962 C CA . PRO A 1 127 ? -2.645 13.660 13.048 1.00 98.19 127 PRO A CA 1
ATOM 963 C C . PRO A 1 127 ? -3.226 13.394 14.443 1.00 98.19 127 PRO A C 1
ATOM 965 O O . PRO A 1 127 ? -3.151 12.282 14.962 1.00 98.19 127 PRO A O 1
ATOM 968 N N . THR A 1 128 ? -3.894 14.396 15.022 1.00 98.69 128 THR A N 1
ATOM 969 C CA . THR A 1 128 ? -4.786 14.160 16.169 1.00 98.69 128 THR A CA 1
ATOM 970 C C . THR A 1 128 ? -5.980 13.307 15.737 1.00 98.69 128 THR A C 1
ATOM 972 O O . THR A 1 128 ? -6.372 13.341 14.570 1.00 98.69 128 THR A O 1
ATOM 975 N N . LEU A 1 129 ? -6.612 12.589 16.666 1.00 98.75 129 LEU A N 1
ATOM 976 C CA . LEU A 1 129 ? -7.818 11.799 16.402 1.00 98.75 129 LEU A CA 1
ATOM 977 C C . LEU A 1 129 ? -8.966 12.668 15.883 1.00 98.75 129 LEU A C 1
ATOM 979 O O . LEU A 1 129 ? -9.667 12.266 14.960 1.00 98.75 129 LEU A O 1
ATOM 983 N N . GLU A 1 130 ? -9.132 13.881 16.423 1.00 98.62 130 GLU A N 1
ATOM 984 C CA . GLU A 1 130 ? -10.125 14.836 15.917 1.00 98.62 130 GLU A CA 1
ATOM 985 C C . GLU A 1 130 ? -9.882 15.141 14.434 1.00 98.62 130 GLU A C 1
ATOM 987 O O . GLU A 1 130 ? -10.782 14.979 13.611 1.00 98.62 130 GLU A O 1
ATOM 992 N N . TYR A 1 131 ? -8.646 15.508 14.076 1.00 98.44 131 TYR A N 1
ATOM 993 C CA . TYR A 1 131 ? -8.309 15.824 12.694 1.00 98.44 131 TYR A CA 1
ATOM 994 C C . TYR A 1 131 ? -8.434 14.591 11.796 1.00 98.44 131 TYR A C 1
ATOM 996 O O . TYR A 1 131 ? -9.045 14.684 10.733 1.00 98.44 131 TYR A O 1
ATOM 1004 N N . LEU A 1 132 ? -7.922 13.433 12.238 1.00 98.56 132 LEU A N 1
ATOM 1005 C CA . LEU A 1 132 ? -8.006 12.157 11.526 1.00 98.56 132 LEU A CA 1
ATOM 1006 C C . LEU A 1 132 ? -9.452 11.842 11.139 1.00 98.56 132 LEU A C 1
ATOM 1008 O O . LEU A 1 132 ? -9.717 11.542 9.977 1.00 98.56 132 LEU A O 1
ATOM 1012 N N . PHE A 1 133 ? -10.385 11.968 12.085 1.00 98.25 133 PHE A N 1
ATOM 1013 C CA . PHE A 1 133 ? -11.788 11.622 11.878 1.00 98.25 133 PHE A CA 1
ATOM 1014 C C . PHE A 1 133 ? -12.602 12.670 11.116 1.00 98.25 133 PHE A C 1
ATOM 1016 O O . PHE A 1 133 ? -13.561 12.297 10.437 1.00 98.25 133 PHE A O 1
ATOM 1023 N N . ASP A 1 134 ? -12.227 13.947 11.179 1.00 98.19 134 ASP A N 1
ATOM 1024 C CA . ASP A 1 134 ? -12.976 15.019 10.513 1.00 98.19 134 ASP A CA 1
ATOM 1025 C C . ASP A 1 134 ? -12.453 15.362 9.108 1.00 98.19 134 ASP A C 1
ATOM 1027 O O . ASP A 1 134 ? -13.230 15.814 8.266 1.00 98.19 134 ASP A O 1
ATOM 1031 N N . SER A 1 135 ? -11.176 15.088 8.819 1.00 97.38 135 SER A N 1
ATOM 1032 C CA . SER A 1 135 ? -10.512 15.466 7.559 1.00 97.38 135 SER A CA 1
ATOM 1033 C C . SER A 1 135 ? -9.879 14.295 6.799 1.00 97.38 135 SER A C 1
ATOM 1035 O O . SER A 1 135 ? -9.103 14.520 5.873 1.00 97.38 135 SER A O 1
ATOM 1037 N N . PHE A 1 136 ? -10.226 13.041 7.118 1.00 96.50 136 PHE A N 1
ATOM 1038 C CA . PHE A 1 136 ? -9.618 11.834 6.529 1.00 96.50 136 PHE A CA 1
ATOM 1039 C C . PHE A 1 136 ? -9.393 11.916 5.006 1.00 96.50 136 PHE A C 1
ATOM 1041 O O . PHE A 1 136 ? -8.300 11.670 4.499 1.00 96.50 136 PHE A O 1
ATOM 1048 N N . ARG A 1 137 ? -10.415 12.324 4.245 1.00 91.62 137 ARG A N 1
ATOM 1049 C CA . ARG A 1 137 ? -10.362 12.361 2.771 1.00 91.62 137 ARG A CA 1
ATOM 1050 C C . ARG A 1 137 ? -9.396 13.405 2.201 1.00 91.62 137 ARG A C 1
ATOM 1052 O O . ARG A 1 137 ? -8.968 13.249 1.061 1.00 91.62 137 ARG A O 1
ATOM 1059 N N . GLU A 1 138 ? -9.068 14.431 2.975 1.00 93.69 138 GLU A N 1
ATOM 1060 C CA . GLU A 1 138 ? -8.224 15.567 2.582 1.00 93.69 138 GLU A CA 1
ATOM 1061 C C . GLU A 1 138 ? -6.742 15.328 2.906 1.00 93.69 138 GLU A C 1
ATOM 1063 O O . GLU A 1 138 ? -5.874 16.033 2.395 1.00 93.69 138 GLU A O 1
ATOM 1068 N N . MET A 1 139 ? -6.448 14.336 3.748 1.00 95.25 139 MET A N 1
ATOM 1069 C CA . MET A 1 139 ? -5.087 13.994 4.152 1.00 95.25 139 MET A CA 1
ATOM 1070 C C . MET A 1 139 ? -4.324 13.237 3.069 1.00 95.25 139 MET A C 1
ATOM 1072 O O . MET A 1 139 ? -4.917 12.540 2.238 1.00 95.25 139 MET A O 1
ATOM 1076 N N . GLN A 1 140 ? -2.991 13.308 3.155 1.00 94.75 140 GLN A N 1
ATOM 1077 C CA . GLN A 1 140 ? -2.103 12.423 2.408 1.00 94.75 140 GLN A CA 1
ATOM 1078 C C . GLN A 1 140 ? -2.480 10.968 2.713 1.00 94.75 140 GLN A C 1
ATOM 1080 O O . GLN A 1 140 ? -2.722 10.588 3.862 1.00 94.75 140 GLN A O 1
ATOM 1085 N N . HIS A 1 141 ? -2.616 10.174 1.657 1.00 93.62 141 HIS A N 1
ATOM 1086 C CA . HIS A 1 141 ? -3.274 8.878 1.741 1.00 93.62 141 HIS A CA 1
ATOM 1087 C C . HIS A 1 141 ? -2.493 7.855 2.572 1.00 93.62 141 HIS A C 1
ATOM 1089 O O . HIS A 1 141 ? -3.099 7.136 3.347 1.00 93.62 141 HIS A O 1
ATOM 1095 N N . GLU A 1 142 ? -1.172 7.768 2.465 1.00 94.69 142 GLU A N 1
ATOM 1096 C CA . GLU A 1 142 ? -0.439 6.770 3.259 1.00 94.69 142 GLU A CA 1
ATOM 1097 C C . GLU A 1 142 ? -0.377 7.161 4.735 1.00 94.69 142 GLU A C 1
ATOM 1099 O O . GLU A 1 142 ? -0.595 6.319 5.602 1.00 94.69 142 GLU A O 1
ATOM 1104 N N . THR A 1 143 ? -0.205 8.449 5.038 1.00 96.56 143 THR A N 1
ATOM 1105 C CA . THR A 1 143 ? -0.263 8.985 6.398 1.00 96.56 143 THR A CA 1
ATOM 1106 C C . THR A 1 143 ? -1.602 8.668 7.057 1.00 96.56 143 THR A C 1
ATOM 1108 O O . THR A 1 143 ? -1.620 8.186 8.189 1.00 96.56 143 THR A O 1
ATOM 1111 N N . ARG A 1 144 ? -2.736 8.896 6.373 1.00 96.31 144 ARG A N 1
ATOM 1112 C CA . ARG A 1 144 ? -4.057 8.652 6.980 1.00 96.31 144 ARG A CA 1
ATOM 1113 C C . ARG A 1 144 ? -4.345 7.166 7.199 1.00 96.31 144 ARG A C 1
ATOM 1115 O O . ARG A 1 144 ? -4.932 6.841 8.224 1.00 96.31 144 ARG A O 1
ATOM 1122 N N . TYR A 1 145 ? -3.921 6.277 6.295 1.00 97.31 145 TYR A N 1
ATOM 1123 C CA . TYR A 1 145 ? -4.112 4.829 6.461 1.00 97.31 145 TYR A CA 1
ATOM 1124 C C . TYR A 1 145 ? -3.189 4.276 7.552 1.00 97.31 145 TYR A C 1
ATOM 1126 O O . TYR A 1 145 ? -3.644 3.526 8.411 1.00 97.31 145 TYR A O 1
ATOM 1134 N N . ALA A 1 146 ? -1.927 4.716 7.601 1.00 96.94 146 ALA A N 1
ATOM 1135 C CA . ALA A 1 146 ? -1.005 4.346 8.672 1.00 96.94 146 ALA A CA 1
ATOM 1136 C C . ALA A 1 146 ? -1.496 4.831 10.048 1.00 96.94 146 ALA A C 1
ATOM 1138 O O . ALA A 1 146 ? -1.467 4.070 11.014 1.00 96.94 146 ALA A O 1
ATOM 1139 N N . ALA A 1 147 ? -1.997 6.069 10.143 1.00 98.38 147 ALA A N 1
ATOM 1140 C CA . 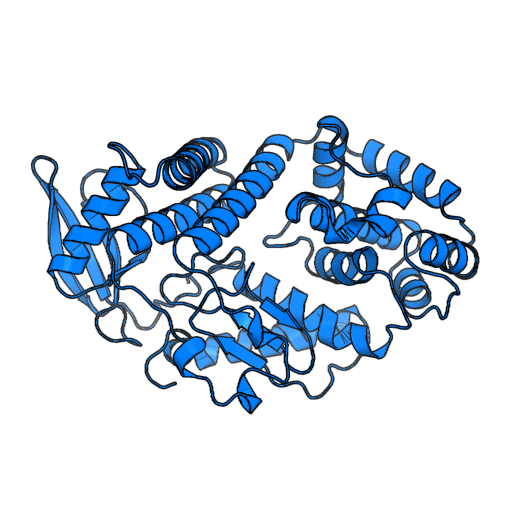ALA A 1 147 ? -2.562 6.609 11.380 1.00 98.38 147 ALA A CA 1
ATOM 1141 C C . ALA A 1 147 ? -3.847 5.875 11.804 1.00 98.38 147 ALA A C 1
ATOM 1143 O O . ALA A 1 147 ? -3.992 5.523 12.972 1.00 98.38 147 ALA A O 1
ATOM 1144 N N . ALA A 1 148 ? -4.754 5.603 10.862 1.00 98.62 148 ALA A N 1
ATOM 1145 C CA . ALA A 1 148 ? -5.983 4.843 11.093 1.00 98.62 148 ALA A CA 1
ATOM 1146 C C . ALA A 1 148 ? -5.714 3.403 11.558 1.00 98.62 148 ALA A C 1
ATOM 1148 O O . ALA A 1 148 ? -6.299 2.945 12.544 1.00 98.62 148 ALA A O 1
ATOM 1149 N N . GLY A 1 149 ? -4.797 2.705 10.885 1.00 98.50 149 GLY A N 1
ATOM 1150 C CA . GLY A 1 149 ? -4.374 1.358 11.256 1.00 98.50 149 GLY A CA 1
ATOM 1151 C C . GLY A 1 149 ? -3.739 1.323 12.641 1.00 98.50 149 GLY A C 1
ATOM 1152 O O . GLY A 1 149 ? -4.109 0.495 13.468 1.00 98.50 149 GLY A O 1
ATOM 1153 N N . ALA A 1 150 ? -2.841 2.264 12.941 1.00 98.56 150 ALA A N 1
ATOM 1154 C CA . ALA A 1 150 ? -2.214 2.357 14.256 1.00 98.56 150 ALA A CA 1
ATOM 1155 C C . ALA A 1 150 ? -3.210 2.702 15.371 1.00 98.56 150 ALA A C 1
ATOM 1157 O O . ALA A 1 150 ? -3.138 2.124 16.453 1.00 98.56 150 ALA A O 1
ATOM 1158 N N . PHE A 1 151 ? -4.168 3.598 15.119 1.00 98.88 151 PHE A N 1
ATOM 1159 C CA . PHE A 1 151 ? -5.239 3.875 16.077 1.00 98.88 151 PHE A CA 1
ATOM 1160 C C . PHE A 1 151 ? -6.098 2.632 16.330 1.00 98.88 151 PHE A C 1
ATOM 1162 O O . PHE A 1 151 ? -6.438 2.328 17.472 1.00 98.88 151 PHE A O 1
ATOM 1169 N N . THR A 1 152 ? -6.389 1.857 15.289 1.00 98.69 152 THR A N 1
ATOM 1170 C CA . THR A 1 152 ? -7.149 0.613 15.439 1.00 98.69 152 THR A CA 1
ATOM 1171 C C . THR A 1 152 ? -6.340 -0.462 16.170 1.00 98.69 152 THR A C 1
ATOM 1173 O O . THR A 1 152 ? -6.876 -1.138 17.046 1.00 98.69 152 THR A O 1
ATOM 1176 N N . GLU A 1 153 ? -5.030 -0.572 15.917 1.00 98.69 153 GLU A N 1
ATOM 1177 C CA . GLU A 1 153 ? -4.132 -1.443 16.690 1.00 98.69 153 GLU A CA 1
ATOM 1178 C C . GLU A 1 153 ? -4.095 -1.036 18.170 1.00 98.69 153 GLU A C 1
ATOM 1180 O O . GLU A 1 153 ? -4.149 -1.901 19.049 1.00 98.69 153 GLU A O 1
ATOM 1185 N N . PHE A 1 154 ? -4.071 0.267 18.465 1.00 98.81 154 PHE A N 1
ATOM 1186 C CA . PHE A 1 154 ? -4.208 0.786 19.823 1.00 98.81 154 PHE A CA 1
ATOM 1187 C C . PHE A 1 154 ? -5.521 0.323 20.473 1.00 98.81 154 PHE A C 1
ATOM 1189 O O . PHE A 1 154 ? -5.489 -0.172 21.604 1.00 98.81 154 PHE A O 1
ATOM 1196 N N . LEU A 1 155 ? -6.653 0.413 19.766 1.00 98.75 155 LEU A N 1
ATOM 1197 C CA . LEU A 1 155 ? -7.946 -0.043 20.285 1.00 98.75 155 LEU A CA 1
ATOM 1198 C C . LEU A 1 155 ? -7.936 -1.548 20.593 1.00 98.75 155 LEU A C 1
ATOM 1200 O O . LEU A 1 155 ? -8.295 -1.953 21.699 1.00 98.75 155 LEU A O 1
ATOM 1204 N N . VAL A 1 156 ? -7.455 -2.379 19.664 1.00 98.50 156 VAL A N 1
ATOM 1205 C CA . VAL A 1 156 ? -7.357 -3.835 19.877 1.00 98.50 156 VAL A CA 1
ATOM 1206 C C . VAL A 1 156 ? -6.424 -4.162 21.040 1.00 98.50 156 VAL A C 1
ATOM 1208 O O . VAL A 1 156 ? -6.747 -5.008 21.872 1.00 98.50 156 VAL A O 1
ATOM 1211 N N . THR A 1 157 ? -5.284 -3.480 21.135 1.00 98.44 157 THR A N 1
ATOM 1212 C CA . THR A 1 157 ? -4.280 -3.736 22.175 1.00 98.44 157 THR A CA 1
ATOM 1213 C C . THR A 1 157 ? -4.800 -3.406 23.574 1.00 98.44 157 THR A C 1
ATOM 1215 O O . THR A 1 157 ? -4.499 -4.131 24.523 1.00 98.44 157 THR A O 1
ATOM 1218 N N . ASN A 1 158 ? -5.574 -2.326 23.716 1.00 98.50 158 ASN A N 1
ATOM 1219 C CA . ASN A 1 158 ? -5.995 -1.818 25.025 1.00 98.50 158 ASN A CA 1
ATOM 1220 C C . ASN A 1 158 ? -7.384 -2.303 25.459 1.00 98.50 158 ASN A C 1
ATOM 1222 O O . ASN A 1 158 ? -7.609 -2.489 26.655 1.00 98.50 158 ASN A O 1
ATOM 1226 N N . TYR A 1 159 ? -8.294 -2.549 24.513 1.00 98.50 159 TYR A N 1
ATOM 1227 C CA . TYR A 1 159 ? -9.688 -2.909 24.801 1.00 98.50 159 TYR A CA 1
ATOM 1228 C C . TYR A 1 159 ? -10.079 -4.297 24.274 1.00 98.50 159 TYR A C 1
ATOM 1230 O O . TYR A 1 159 ? -11.043 -4.888 24.762 1.00 98.50 159 TYR A O 1
ATOM 1238 N N . GLY A 1 160 ? -9.308 -4.857 23.338 1.00 97.94 160 GLY A N 1
ATOM 1239 C CA . GLY A 1 160 ? -9.575 -6.151 22.712 1.00 97.94 160 GLY A CA 1
ATOM 1240 C C . GLY A 1 160 ? -10.450 -6.057 21.460 1.00 97.94 160 GLY A C 1
ATOM 1241 O O . GLY A 1 160 ? -11.191 -5.095 21.259 1.00 97.94 160 GLY A O 1
ATOM 1242 N N . LEU A 1 161 ? -10.372 -7.093 20.620 1.00 96.62 161 LEU A N 1
ATOM 1243 C CA . LEU A 1 161 ? -11.117 -7.175 19.359 1.00 96.62 161 LEU A CA 1
ATOM 1244 C C . LEU A 1 161 ? -12.637 -7.125 19.573 1.00 96.62 161 LEU A C 1
ATOM 1246 O O . LEU A 1 161 ? -13.319 -6.401 18.860 1.00 96.62 161 LEU A O 1
ATOM 1250 N N . ASP A 1 162 ? -13.164 -7.813 20.591 1.00 96.75 162 ASP A N 1
ATOM 1251 C CA . ASP A 1 162 ? -14.605 -7.811 20.888 1.00 96.75 162 ASP A CA 1
ATOM 1252 C C . ASP A 1 162 ? -15.143 -6.388 21.113 1.00 96.75 162 ASP A C 1
ATOM 1254 O O . ASP A 1 162 ? -16.220 -6.042 20.630 1.00 96.75 162 ASP A O 1
ATOM 1258 N N . GLN A 1 163 ? -14.370 -5.541 21.802 1.00 97.75 163 GLN A N 1
ATOM 1259 C CA . GLN A 1 163 ? -14.749 -4.150 22.051 1.00 97.75 163 GLN A CA 1
ATOM 1260 C C . GLN A 1 163 ? -14.604 -3.269 20.816 1.00 97.75 163 GLN A C 1
ATOM 1262 O O . GLN A 1 163 ? -15.413 -2.367 20.610 1.00 97.75 163 GLN A O 1
ATOM 1267 N N . LEU A 1 164 ? -13.618 -3.544 19.959 1.00 97.25 164 LEU A N 1
ATOM 1268 C CA . LEU A 1 164 ? -13.536 -2.903 18.651 1.00 97.25 164 LEU A CA 1
ATOM 1269 C C . LEU A 1 164 ? -14.768 -3.238 17.793 1.00 97.25 164 LEU A C 1
ATOM 1271 O O . LEU A 1 164 ? -15.324 -2.335 17.180 1.00 97.25 164 LEU A O 1
ATOM 1275 N N . ILE A 1 165 ? -15.238 -4.488 17.787 1.00 95.94 165 ILE A N 1
ATOM 1276 C CA . ILE A 1 165 ? -16.445 -4.892 17.045 1.00 95.94 165 ILE A CA 1
ATOM 1277 C C . ILE A 1 165 ? -17.718 -4.277 17.638 1.00 95.94 165 ILE A C 1
ATOM 1279 O O . ILE A 1 165 ? -18.587 -3.814 16.892 1.00 95.94 165 ILE A O 1
ATOM 1283 N N . GLU A 1 166 ? -17.835 -4.201 18.966 1.00 96.38 166 GLU A N 1
ATOM 1284 C CA . GLU A 1 166 ? -18.945 -3.491 19.616 1.00 96.38 166 GLU A CA 1
ATOM 1285 C C . GLU A 1 166 ? -18.921 -1.986 19.288 1.00 96.38 166 GLU A C 1
ATOM 1287 O O . GLU A 1 166 ? -19.965 -1.388 19.015 1.00 96.38 166 GLU A O 1
ATOM 1292 N N . LEU A 1 167 ? -17.732 -1.377 19.230 1.00 96.75 167 LEU A N 1
ATOM 1293 C CA . LEU A 1 167 ? -17.555 0.009 18.798 1.00 96.75 167 LEU A CA 1
ATOM 1294 C C . LEU A 1 167 ? -17.920 0.186 17.320 1.00 96.75 167 LEU A C 1
ATOM 1296 O O . LEU A 1 167 ? -18.608 1.141 16.980 1.00 96.75 167 LEU A O 1
ATOM 1300 N N . TYR A 1 168 ? -17.490 -0.720 16.444 1.00 95.00 168 TYR A N 1
ATOM 1301 C CA . TYR A 1 168 ? -17.745 -0.656 15.003 1.00 95.00 168 TYR A CA 1
ATOM 1302 C C . TYR A 1 168 ? -19.239 -0.805 14.677 1.00 95.00 168 TYR A C 1
ATOM 1304 O O . TYR A 1 168 ? -19.783 -0.094 13.840 1.00 95.00 168 TYR A O 1
ATOM 1312 N N . SER A 1 169 ? -19.944 -1.666 15.409 1.00 94.81 169 SER A N 1
ATOM 1313 C CA . SER A 1 169 ? -21.393 -1.884 15.255 1.00 94.81 169 SER A CA 1
ATOM 1314 C C . SER A 1 169 ? -22.273 -0.851 15.976 1.00 94.81 169 SER A C 1
ATOM 1316 O O . SER A 1 169 ? -23.502 -0.967 16.031 1.00 94.81 169 SER A O 1
ATOM 1318 N N . SER A 1 170 ? -21.654 0.183 16.541 1.00 94.25 170 SER A N 1
ATOM 1319 C CA . SER A 1 170 ? -22.291 1.203 17.363 1.00 94.25 170 SER A CA 1
ATOM 1320 C C . SER A 1 170 ? -23.167 2.153 16.534 1.00 94.25 170 SER A C 1
ATOM 1322 O O . SER A 1 170 ? -22.667 3.000 15.801 1.00 94.25 170 SER A O 1
ATOM 1324 N N . ASP A 1 171 ? -24.488 2.120 16.750 1.00 92.75 171 ASP A N 1
ATOM 1325 C CA . ASP A 1 171 ? -25.395 3.189 16.296 1.00 92.75 171 ASP A CA 1
ATOM 1326 C C . ASP A 1 171 ? -25.210 4.423 17.199 1.00 92.75 171 ASP A C 1
ATOM 1328 O O . ASP A 1 171 ? -25.846 4.562 18.257 1.00 92.75 171 ASP A O 1
ATOM 1332 N N . ALA A 1 172 ? -24.210 5.241 16.875 1.00 93.25 172 ALA A N 1
ATOM 1333 C CA . ALA A 1 172 ? -23.879 6.473 17.578 1.00 93.25 172 ALA A CA 1
ATOM 1334 C C . ALA A 1 172 ? -24.277 7.697 16.748 1.00 93.25 172 ALA A C 1
ATOM 1336 O O . ALA A 1 172 ? -24.161 7.741 15.526 1.00 93.25 172 ALA A O 1
ATOM 1337 N N . SER A 1 173 ? -24.752 8.738 17.431 1.00 89.62 173 SER A N 1
ATOM 1338 C CA . SER A 1 173 ? -25.128 9.986 16.773 1.00 89.62 173 SER A CA 1
ATOM 1339 C C . SER A 1 173 ? -23.900 10.817 16.410 1.00 89.62 173 SER A C 1
ATOM 1341 O O . SER A 1 173 ? -23.006 10.977 17.235 1.00 89.62 173 SER A O 1
ATOM 1343 N N . GLY A 1 174 ? -23.929 11.475 15.254 1.00 92.75 174 GLY A N 1
ATOM 1344 C CA . GLY A 1 174 ? -22.871 12.387 14.822 1.00 92.75 174 GLY A CA 1
ATOM 1345 C C . GLY A 1 174 ? -22.180 11.890 13.559 1.00 92.75 174 GLY A C 1
ATOM 1346 O O . GLY A 1 174 ? -22.677 11.004 12.879 1.00 92.75 174 GLY A O 1
ATOM 1347 N N . ALA A 1 175 ? -21.061 12.521 13.222 1.00 94.06 175 ALA A N 1
ATOM 1348 C CA . ALA A 1 175 ? -20.178 12.121 12.133 1.00 94.06 175 ALA A CA 1
ATOM 1349 C C . ALA A 1 175 ? -18.743 12.467 12.541 1.00 94.06 175 ALA A C 1
ATOM 1351 O O . ALA A 1 175 ? -18.561 13.368 13.370 1.00 94.06 175 ALA A O 1
ATOM 1352 N N . GLY A 1 176 ? -17.764 11.769 11.964 1.00 96.06 176 GLY A N 1
ATOM 1353 C CA . GLY A 1 176 ? -16.347 12.005 12.239 1.00 96.06 176 GLY A CA 1
ATOM 1354 C C . GLY A 1 176 ? -16.027 11.890 13.728 1.00 96.06 176 GLY A C 1
ATOM 1355 O O . GLY A 1 176 ? -16.464 10.951 14.397 1.00 96.06 176 GLY A O 1
ATOM 1356 N N . SER A 1 177 ? -15.309 12.875 14.258 1.00 97.94 177 SER A N 1
ATOM 1357 C CA . SER A 1 177 ? -14.832 12.906 15.644 1.00 97.94 177 SER A CA 1
ATOM 1358 C C . SER A 1 177 ? -15.969 12.848 16.670 1.00 97.94 177 SER A C 1
ATOM 1360 O O . SER A 1 177 ? -15.840 12.212 17.713 1.00 97.94 177 SER A O 1
ATOM 1362 N N . ARG A 1 178 ? -17.134 13.433 16.352 1.00 97.88 178 ARG A N 1
ATOM 1363 C CA . ARG A 1 178 ? -18.325 13.389 17.222 1.00 97.88 178 ARG A CA 1
ATOM 1364 C C . ARG A 1 178 ? -18.971 12.011 17.286 1.00 97.88 178 ARG A C 1
ATOM 1366 O O . ARG A 1 178 ? -19.560 11.680 18.310 1.00 97.88 178 ARG A O 1
ATOM 1373 N N . TRP A 1 179 ? -18.913 11.245 16.193 1.00 97.75 179 TRP A N 1
ATOM 1374 C CA . TRP A 1 179 ? -19.359 9.851 16.227 1.00 97.75 179 TRP A CA 1
ATOM 1375 C C . TRP A 1 179 ? -18.421 9.045 17.122 1.00 97.75 179 TRP A C 1
ATOM 1377 O O . TRP A 1 179 ? -18.905 8.336 18.000 1.00 97.75 179 TRP A O 1
ATOM 1387 N N . LEU A 1 180 ? -17.102 9.225 16.951 1.00 98.12 180 LEU A N 1
ATOM 1388 C CA . LEU A 1 180 ? -16.096 8.516 17.741 1.00 98.12 180 LEU A CA 1
ATOM 1389 C C . LEU A 1 180 ? -16.286 8.790 19.233 1.00 98.12 180 LEU A C 1
ATOM 1391 O O . LEU A 1 180 ? -16.432 7.839 19.984 1.00 98.12 180 LEU A O 1
ATOM 1395 N N . ASP A 1 181 ? -16.390 10.062 19.626 1.00 98.38 181 ASP A N 1
ATOM 1396 C CA . ASP A 1 181 ? -16.626 10.486 21.012 1.00 98.38 181 ASP A CA 1
ATOM 1397 C C . ASP A 1 181 ? -17.849 9.801 21.646 1.00 98.38 181 ASP A C 1
ATOM 1399 O O . ASP A 1 181 ? -17.774 9.215 22.727 1.00 98.38 181 ASP A O 1
ATOM 1403 N N . ALA A 1 182 ? -18.989 9.830 20.948 1.00 97.56 182 ALA A N 1
ATOM 1404 C CA . ALA A 1 182 ? -20.232 9.255 21.450 1.00 97.56 182 ALA A CA 1
ATOM 1405 C C . ALA A 1 182 ? -20.189 7.718 21.510 1.00 97.56 182 ALA A C 1
ATOM 1407 O O . ALA A 1 182 ? -20.715 7.119 22.453 1.00 97.56 182 ALA A O 1
ATOM 1408 N N . ALA A 1 183 ? -19.597 7.080 20.498 1.00 97.75 183 ALA A N 1
ATOM 1409 C CA . ALA A 1 183 ? -19.481 5.631 20.408 1.00 97.75 183 ALA A CA 1
ATOM 1410 C C . ALA A 1 183 ? -18.502 5.088 21.459 1.00 97.75 183 ALA A C 1
ATOM 1412 O O . ALA A 1 183 ? -18.848 4.166 22.202 1.00 97.75 183 ALA A O 1
ATOM 1413 N N . SER A 1 184 ? -17.319 5.692 21.581 1.00 98.00 184 SER A N 1
ATOM 1414 C CA . SER A 1 184 ? -16.281 5.249 22.508 1.00 98.00 184 SER A CA 1
ATOM 1415 C C . SER A 1 184 ? -16.678 5.466 23.962 1.00 98.00 184 SER A C 1
ATOM 1417 O O . SER A 1 184 ? -16.506 4.559 24.775 1.00 98.00 184 SER A O 1
ATOM 1419 N N . ALA A 1 185 ? -17.318 6.593 24.293 1.00 97.94 185 ALA A N 1
ATOM 1420 C CA . ALA A 1 185 ? -17.777 6.842 25.658 1.00 97.94 185 ALA A CA 1
ATOM 1421 C C . ALA A 1 185 ? -18.820 5.805 26.109 1.00 97.94 185 ALA A C 1
ATOM 1423 O O . ALA A 1 185 ? -18.904 5.468 27.291 1.00 97.94 185 ALA A O 1
ATOM 1424 N N . ARG A 1 186 ? -19.619 5.285 25.168 1.00 97.38 186 ARG A N 1
ATOM 1425 C CA . ARG A 1 186 ? -20.618 4.243 25.428 1.00 97.38 186 ARG A CA 1
ATOM 1426 C C . ARG A 1 186 ? -19.996 2.857 25.580 1.00 97.38 186 ARG A C 1
ATOM 1428 O O . ARG A 1 186 ? -20.386 2.140 26.496 1.00 97.38 186 ARG A O 1
ATOM 1435 N N . VAL A 1 187 ? -19.111 2.482 24.659 1.00 98.00 187 VAL A N 1
ATOM 1436 C CA . VAL A 1 187 ? -18.596 1.109 24.530 1.00 98.00 187 VAL A CA 1
ATOM 1437 C C . VAL A 1 187 ? -17.346 0.900 25.385 1.00 98.00 187 VAL A C 1
ATOM 1439 O O . VAL A 1 187 ? -17.268 -0.041 26.167 1.00 98.00 187 VAL A O 1
ATOM 1442 N N . LEU A 1 188 ? -16.390 1.824 25.293 1.00 98.25 188 LEU A N 1
ATOM 1443 C CA . LEU A 1 188 ? -15.082 1.730 25.944 1.00 98.25 188 LEU A CA 1
ATOM 1444 C C . LEU A 1 188 ? -15.057 2.424 27.312 1.00 98.25 188 LEU A C 1
ATOM 1446 O O . LEU A 1 188 ? -14.217 2.115 28.153 1.00 98.25 188 LEU A O 1
ATOM 1450 N N . GLY A 1 189 ? -15.989 3.354 27.544 1.00 98.00 189 GLY A N 1
ATOM 1451 C CA . GLY A 1 189 ? -16.013 4.209 28.733 1.00 98.00 189 GLY A CA 1
ATOM 1452 C C . GLY A 1 189 ? -15.096 5.432 28.640 1.00 98.00 189 GLY A C 1
ATOM 1453 O O . GLY A 1 189 ? -15.046 6.207 29.595 1.00 98.00 189 GLY A O 1
ATOM 1454 N N . ASP A 1 190 ? -14.435 5.623 27.495 1.00 98.50 190 ASP A N 1
ATOM 1455 C CA . ASP A 1 190 ? -13.505 6.716 27.220 1.00 98.50 190 ASP A CA 1
ATOM 1456 C C . ASP A 1 190 ? -14.064 7.639 26.134 1.00 98.50 190 ASP A C 1
ATOM 1458 O O . ASP A 1 190 ? -14.493 7.186 25.074 1.00 98.50 190 ASP A O 1
ATOM 1462 N N . ASP A 1 191 ? -14.066 8.942 26.399 1.00 98.31 191 ASP A N 1
ATOM 1463 C CA . ASP A 1 191 ? -14.412 9.967 25.412 1.00 98.31 191 ASP A CA 1
ATOM 1464 C C . ASP A 1 191 ? -13.242 10.235 24.442 1.00 98.31 191 ASP A C 1
ATOM 1466 O O . ASP A 1 191 ? -12.152 9.669 24.578 1.00 98.31 191 ASP A O 1
ATOM 1470 N N . LEU A 1 192 ? -13.444 11.099 23.444 1.00 98.56 192 LEU A N 1
ATOM 1471 C CA . LEU A 1 192 ? -12.412 11.400 22.444 1.00 98.56 192 LEU A CA 1
ATOM 1472 C C . LEU A 1 192 ? -11.119 11.943 23.074 1.00 98.56 192 LEU A C 1
ATOM 1474 O O . LEU A 1 192 ? -10.024 11.652 22.591 1.00 98.56 192 LEU A O 1
ATOM 1478 N N . ALA A 1 193 ? -11.230 12.732 24.145 1.00 98.62 193 ALA A N 1
ATOM 1479 C CA . ALA A 1 193 ? -10.070 13.316 24.808 1.00 98.62 193 ALA A CA 1
ATOM 1480 C C . ALA A 1 193 ? -9.264 12.250 25.562 1.00 98.62 193 ALA A C 1
ATOM 1482 O O . ALA A 1 193 ? -8.034 12.253 25.490 1.00 98.62 193 ALA A O 1
ATOM 1483 N N . ALA A 1 194 ? -9.943 11.327 26.249 1.00 98.75 194 ALA A N 1
ATOM 1484 C CA . ALA A 1 194 ? -9.310 10.184 26.896 1.00 98.75 194 ALA A CA 1
ATOM 1485 C C . ALA A 1 194 ? -8.628 9.261 25.872 1.00 98.75 194 ALA A C 1
ATOM 1487 O O . ALA A 1 194 ? -7.471 8.888 26.070 1.00 98.75 194 ALA A O 1
ATOM 1488 N N . LEU A 1 195 ? -9.292 8.976 24.745 1.00 98.75 195 LEU A N 1
ATOM 1489 C CA . LEU A 1 195 ? -8.702 8.191 23.658 1.00 98.75 195 LEU A CA 1
ATOM 1490 C C . LEU A 1 195 ? -7.470 8.861 23.046 1.00 98.75 195 LEU A C 1
ATOM 1492 O O . LEU A 1 195 ? -6.484 8.175 22.797 1.00 98.75 195 LEU A O 1
ATOM 1496 N N . GLN A 1 196 ? -7.495 10.180 22.828 1.00 98.88 196 GLN A N 1
ATOM 1497 C CA . GLN A 1 196 ? -6.337 10.913 22.305 1.00 98.88 196 GLN A CA 1
ATOM 1498 C C . GLN A 1 196 ? -5.128 10.761 23.231 1.00 98.88 196 GLN A C 1
ATOM 1500 O O . GLN A 1 196 ? -4.047 10.414 22.769 1.00 98.88 196 GLN A O 1
ATOM 1505 N N . VAL A 1 197 ? -5.319 10.971 24.538 1.00 98.81 197 VAL A N 1
ATOM 1506 C CA . VAL A 1 197 ? -4.239 10.826 25.525 1.00 98.81 197 VAL A CA 1
ATOM 1507 C C . VAL A 1 197 ? -3.697 9.398 25.534 1.00 98.81 197 VAL A C 1
ATOM 1509 O O . VAL A 1 197 ? -2.485 9.212 25.479 1.00 98.81 197 VAL A O 1
ATOM 1512 N N . GLY A 1 198 ? -4.576 8.393 25.562 1.00 98.81 198 GLY A N 1
ATOM 1513 C CA . GLY A 1 198 ? -4.158 6.991 25.550 1.00 98.81 198 GLY A CA 1
ATOM 1514 C C . GLY A 1 198 ? -3.418 6.604 24.267 1.00 98.81 198 GLY A C 1
ATOM 1515 O O . GLY A 1 198 ? -2.420 5.886 24.326 1.00 98.81 198 GLY A O 1
ATOM 1516 N N . PHE A 1 199 ? -3.871 7.105 23.117 1.00 98.81 199 PHE A N 1
ATOM 1517 C CA . PHE A 1 199 ? -3.219 6.861 21.835 1.00 98.81 199 PHE A CA 1
ATOM 1518 C C . PHE A 1 199 ? -1.828 7.497 21.783 1.00 98.81 199 PHE A C 1
ATOM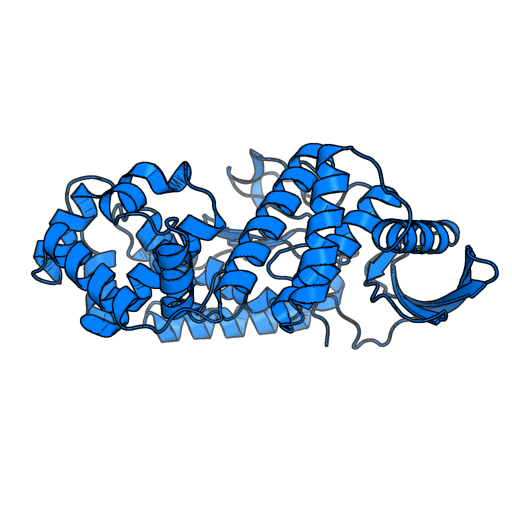 1520 O O . PHE A 1 199 ? -0.871 6.817 21.417 1.00 98.81 199 PHE A O 1
ATOM 1527 N N . ASP A 1 200 ? -1.691 8.750 22.220 1.00 98.69 200 ASP A N 1
ATOM 1528 C CA . ASP A 1 200 ? -0.397 9.434 22.288 1.00 98.69 200 ASP A CA 1
ATOM 1529 C C . ASP A 1 200 ? 0.572 8.696 23.223 1.00 98.69 200 ASP A C 1
ATOM 1531 O O . ASP A 1 200 ? 1.715 8.441 22.848 1.00 98.69 200 ASP A O 1
ATOM 1535 N N . GLU A 1 201 ? 0.111 8.268 24.404 1.00 98.62 201 GLU A N 1
ATOM 1536 C CA . GLU A 1 201 ? 0.912 7.473 25.347 1.00 98.62 201 GLU A CA 1
ATOM 1537 C C . GLU A 1 201 ? 1.339 6.119 24.757 1.00 98.62 201 GLU A C 1
ATOM 1539 O O . GLU A 1 201 ? 2.476 5.677 24.958 1.00 98.62 201 GLU A O 1
ATOM 1544 N N . TRP A 1 202 ? 0.453 5.458 24.008 1.00 98.56 202 TRP A N 1
ATOM 1545 C CA . TRP A 1 202 ? 0.762 4.204 23.325 1.00 98.56 202 TRP A CA 1
ATOM 1546 C C . TRP A 1 202 ? 1.795 4.408 22.213 1.00 98.56 202 TRP A C 1
ATOM 1548 O O . TRP A 1 202 ? 2.777 3.664 22.163 1.00 98.56 202 TRP A O 1
ATOM 1558 N N . VAL A 1 203 ? 1.649 5.446 21.384 1.00 98.31 203 VAL A N 1
ATOM 1559 C CA . VAL A 1 203 ? 2.645 5.817 20.366 1.00 98.31 203 VAL A CA 1
ATOM 1560 C C . VAL A 1 203 ? 3.988 6.158 21.019 1.00 98.31 203 VAL A C 1
ATOM 1562 O O . VAL A 1 203 ? 5.043 5.720 20.551 1.00 98.31 203 VAL A O 1
ATOM 1565 N N . ASP A 1 204 ? 3.970 6.879 22.139 1.00 97.25 204 ASP A N 1
ATOM 1566 C CA . ASP A 1 204 ? 5.176 7.260 22.871 1.00 97.25 204 ASP A CA 1
ATOM 1567 C C . ASP A 1 204 ? 5.884 6.089 23.561 1.00 97.25 204 ASP A C 1
ATOM 1569 O O . ASP A 1 204 ? 7.076 6.181 23.869 1.00 97.25 204 ASP A O 1
ATOM 1573 N N . SER A 1 205 ? 5.191 4.966 23.755 1.00 97.12 205 SER A N 1
ATOM 1574 C CA . SER A 1 205 ? 5.787 3.746 24.301 1.00 97.12 205 SER A CA 1
ATOM 1575 C C . SER A 1 205 ? 6.766 3.064 23.334 1.00 97.12 205 SER A C 1
ATOM 1577 O O . SER A 1 205 ? 7.630 2.294 23.769 1.00 97.12 205 SER A O 1
ATOM 1579 N N . PHE A 1 206 ? 6.682 3.369 22.034 1.00 96.38 206 PHE A N 1
ATOM 1580 C CA . PHE A 1 206 ? 7.628 2.881 21.036 1.00 96.38 206 PHE A CA 1
ATOM 1581 C C . PHE A 1 206 ? 8.893 3.747 21.010 1.00 96.38 206 PHE A C 1
ATOM 1583 O O . PHE A 1 206 ? 8.863 4.972 21.125 1.00 96.38 206 PHE A O 1
ATOM 1590 N N . THR A 1 207 ? 10.045 3.100 20.837 1.00 89.56 207 THR A N 1
ATOM 1591 C CA . THR A 1 207 ? 11.335 3.789 20.701 1.00 89.56 207 THR A CA 1
ATOM 1592 C C . THR A 1 207 ? 11.409 4.589 19.404 1.00 89.56 207 THR A C 1
ATOM 1594 O O . THR A 1 207 ? 10.734 4.230 18.441 1.00 89.56 207 THR A O 1
ATOM 1597 N N . ALA A 1 208 ? 12.313 5.581 19.356 1.00 76.56 208 ALA A N 1
ATOM 1598 C CA . ALA A 1 208 ? 12.667 6.310 18.133 1.00 76.56 208 ALA A CA 1
ATOM 1599 C C . ALA A 1 208 ? 12.743 5.348 16.943 1.00 76.56 208 ALA A C 1
ATOM 1601 O O . ALA A 1 208 ? 13.492 4.361 16.963 1.00 76.56 208 ALA A O 1
ATOM 1602 N N . SER A 1 209 ? 11.871 5.586 15.971 1.00 79.44 209 SER A N 1
ATOM 1603 C CA . SER A 1 209 ? 11.458 4.518 15.078 1.00 79.44 209 SER A CA 1
ATOM 1604 C C . SER A 1 209 ? 12.498 4.254 13.998 1.00 79.44 209 SER A C 1
ATOM 1606 O O . SER A 1 209 ? 12.836 5.132 13.205 1.00 79.44 209 SER A O 1
ATOM 1608 N N . THR A 1 210 ? 12.956 3.004 13.898 1.00 86.75 210 THR A N 1
ATOM 1609 C CA . THR A 1 210 ? 13.749 2.543 12.746 1.00 86.75 210 THR A CA 1
ATOM 1610 C C . THR A 1 210 ? 12.940 2.541 11.448 1.00 86.75 210 THR A C 1
ATOM 1612 O O . THR A 1 210 ? 13.514 2.355 10.380 1.00 86.75 210 THR A O 1
ATOM 1615 N N . GLN A 1 211 ? 11.624 2.762 11.529 1.00 93.44 211 GLN A N 1
ATOM 1616 C CA . GLN A 1 211 ? 10.727 2.846 10.382 1.00 93.44 211 GLN A CA 1
ATOM 1617 C C . GLN A 1 211 ? 10.725 4.220 9.713 1.00 93.44 211 GLN A C 1
ATOM 1619 O O . GLN A 1 211 ? 10.092 4.341 8.676 1.00 93.44 211 GLN A O 1
ATOM 1624 N N . ALA A 1 212 ? 11.398 5.240 10.261 1.00 94.62 212 ALA A N 1
ATOM 1625 C CA . ALA A 1 212 ? 11.311 6.612 9.746 1.00 94.62 212 ALA A CA 1
ATOM 1626 C C . ALA A 1 212 ? 11.557 6.708 8.231 1.00 94.62 212 ALA A C 1
ATOM 1628 O O . ALA A 1 212 ? 10.694 7.185 7.501 1.00 94.62 212 ALA A O 1
ATOM 1629 N N . LEU A 1 213 ? 12.680 6.161 7.756 1.00 95.88 213 LEU A N 1
ATOM 1630 C CA . LEU A 1 213 ? 13.004 6.169 6.328 1.00 95.88 213 LEU A CA 1
ATOM 1631 C C . LEU A 1 213 ? 12.050 5.286 5.506 1.00 95.88 213 LEU A C 1
ATOM 1633 O O . LEU A 1 213 ? 11.719 5.622 4.378 1.00 95.88 213 LEU A O 1
ATOM 1637 N N . ASP A 1 214 ? 11.589 4.162 6.056 1.00 95.50 214 ASP A N 1
ATOM 1638 C CA . ASP A 1 214 ? 10.640 3.290 5.356 1.00 95.50 214 ASP A CA 1
ATOM 1639 C C . ASP A 1 214 ? 9.278 3.975 5.160 1.00 95.50 214 ASP A C 1
ATOM 1641 O O . ASP A 1 214 ? 8.712 3.915 4.070 1.00 95.50 214 ASP A O 1
ATOM 1645 N N . VAL A 1 215 ? 8.771 4.659 6.191 1.00 95.50 215 VAL A N 1
ATOM 1646 C CA . VAL A 1 215 ? 7.531 5.449 6.143 1.00 95.50 215 VAL A CA 1
ATOM 1647 C C . VAL A 1 215 ? 7.664 6.578 5.127 1.00 95.50 215 VAL A C 1
ATOM 1649 O O . VAL A 1 215 ? 6.815 6.686 4.245 1.00 95.50 215 VAL A O 1
ATOM 1652 N N . GLU A 1 216 ? 8.747 7.356 5.201 1.00 96.38 216 GLU A N 1
ATOM 1653 C CA . GLU A 1 216 ? 9.036 8.451 4.268 1.00 96.38 216 GLU A CA 1
ATOM 1654 C C . GLU A 1 216 ? 9.040 7.960 2.813 1.00 96.38 216 GLU A C 1
ATOM 1656 O O . GLU A 1 216 ? 8.317 8.490 1.970 1.00 96.38 216 GLU A O 1
ATOM 1661 N N . LEU A 1 217 ? 9.790 6.892 2.525 1.00 97.19 217 LEU A N 1
ATOM 1662 C CA . LEU A 1 217 ? 9.888 6.336 1.175 1.00 97.19 217 LEU A CA 1
ATOM 1663 C C . LEU A 1 217 ? 8.587 5.689 0.706 1.00 97.19 217 LEU A C 1
ATOM 1665 O O . LEU A 1 217 ? 8.265 5.772 -0.478 1.00 97.19 217 LEU A O 1
ATOM 1669 N N . THR A 1 218 ? 7.827 5.066 1.610 1.00 95.56 218 THR A N 1
ATOM 1670 C CA . THR A 1 218 ? 6.505 4.523 1.280 1.00 95.56 218 THR A CA 1
ATOM 1671 C C . THR A 1 218 ? 5.578 5.659 0.856 1.00 95.56 218 THR A C 1
ATOM 1673 O O . THR A 1 218 ? 5.019 5.598 -0.236 1.00 95.56 218 THR A O 1
ATOM 1676 N N . ILE A 1 219 ? 5.468 6.722 1.662 1.00 95.75 219 ILE A N 1
ATOM 1677 C CA . ILE A 1 219 ? 4.654 7.908 1.354 1.00 95.75 219 ILE A CA 1
ATOM 1678 C C . ILE A 1 219 ? 5.064 8.505 0.002 1.00 95.75 219 ILE A C 1
ATOM 1680 O O . ILE A 1 219 ? 4.214 8.672 -0.877 1.00 95.75 219 ILE A O 1
ATOM 1684 N N . ALA A 1 220 ? 6.360 8.772 -0.181 1.00 97.00 220 ALA A N 1
ATOM 1685 C CA . ALA A 1 220 ? 6.895 9.387 -1.391 1.00 97.00 220 ALA A CA 1
ATOM 1686 C C . ALA A 1 220 ? 6.633 8.531 -2.641 1.00 97.00 220 ALA A C 1
ATOM 1688 O O . ALA A 1 220 ? 6.131 9.037 -3.647 1.00 97.00 220 ALA A O 1
ATOM 1689 N N . LEU A 1 221 ? 6.872 7.214 -2.573 1.00 96.56 221 LEU A N 1
ATOM 1690 C CA . LEU A 1 221 ? 6.620 6.314 -3.698 1.00 96.56 221 LEU A CA 1
ATOM 1691 C C . LEU A 1 221 ? 5.138 6.286 -4.092 1.00 96.56 221 LEU A C 1
ATOM 1693 O O . LEU A 1 221 ? 4.826 6.294 -5.285 1.00 96.56 221 LEU A O 1
ATOM 1697 N N . GLN A 1 222 ? 4.215 6.256 -3.125 1.00 94.38 222 GLN A N 1
ATOM 1698 C CA . GLN A 1 222 ? 2.787 6.223 -3.451 1.00 94.38 222 GLN A CA 1
ATOM 1699 C C . GLN A 1 222 ? 2.292 7.549 -4.038 1.00 94.38 222 GLN A C 1
ATOM 1701 O O . GLN A 1 222 ? 1.513 7.538 -4.993 1.00 94.38 222 GLN A O 1
ATOM 1706 N N . GLU A 1 223 ? 2.773 8.692 -3.546 1.00 94.00 223 GLU A N 1
ATOM 1707 C CA . GLU A 1 223 ? 2.471 9.996 -4.156 1.00 94.00 223 GLU A CA 1
ATOM 1708 C C . GLU A 1 223 ? 3.033 10.108 -5.578 1.00 94.00 223 GLU A C 1
ATOM 1710 O O . GLU A 1 223 ? 2.329 10.543 -6.499 1.00 94.00 223 GLU A O 1
ATOM 1715 N N . ALA A 1 224 ? 4.270 9.652 -5.788 1.00 95.06 224 ALA A N 1
ATOM 1716 C CA . ALA A 1 224 ? 4.893 9.625 -7.103 1.00 95.06 224 ALA A CA 1
ATOM 1717 C C . ALA A 1 224 ? 4.113 8.720 -8.074 1.00 95.06 224 ALA A C 1
ATOM 1719 O O . ALA A 1 224 ? 3.831 9.126 -9.203 1.00 95.06 224 ALA A O 1
ATOM 1720 N N . ARG A 1 225 ? 3.667 7.539 -7.621 1.00 93.50 225 ARG A N 1
ATOM 1721 C CA . ARG A 1 225 ? 2.823 6.614 -8.398 1.00 93.50 225 ARG A CA 1
ATOM 1722 C C . ARG A 1 225 ? 1.493 7.242 -8.802 1.00 93.50 225 ARG A C 1
ATOM 1724 O O . ARG A 1 225 ? 1.119 7.163 -9.970 1.00 93.50 225 ARG A O 1
ATOM 1731 N N . ARG A 1 226 ? 0.780 7.890 -7.875 1.00 90.62 226 ARG A N 1
ATOM 1732 C CA . ARG A 1 226 ? -0.493 8.563 -8.195 1.00 90.62 226 ARG A CA 1
ATOM 1733 C C . ARG A 1 226 ? -0.302 9.714 -9.165 1.00 90.62 226 ARG A C 1
ATOM 1735 O O . ARG A 1 226 ? -1.098 9.882 -10.084 1.00 90.62 226 ARG A O 1
ATOM 1742 N N . SER A 1 227 ? 0.761 10.487 -8.980 1.00 91.75 227 SER A N 1
ATOM 1743 C CA . SER A 1 227 ? 1.099 11.588 -9.878 1.00 91.75 227 SER A CA 1
ATOM 1744 C C . SER A 1 227 ? 1.448 11.075 -11.279 1.00 91.75 227 SER A C 1
ATOM 1746 O O . SER A 1 227 ? 0.990 11.641 -12.271 1.00 91.75 227 SER A O 1
ATOM 1748 N N . PHE A 1 228 ? 2.176 9.957 -11.369 1.00 91.94 228 PHE A N 1
ATOM 1749 C CA . PHE A 1 228 ? 2.432 9.253 -12.624 1.00 91.94 228 PHE A CA 1
ATOM 1750 C C . PHE A 1 228 ? 1.132 8.785 -13.292 1.00 91.94 228 PHE A C 1
ATOM 1752 O O . PHE A 1 228 ? 0.899 9.114 -14.455 1.00 91.94 228 PHE A O 1
ATOM 1759 N N . GLN A 1 229 ? 0.253 8.084 -12.567 1.00 87.81 229 GLN A N 1
ATOM 1760 C CA . GLN A 1 229 ? -1.045 7.651 -13.096 1.00 87.81 229 GLN A CA 1
ATOM 1761 C C . GLN A 1 229 ? -1.855 8.842 -13.616 1.00 87.81 229 GLN A C 1
ATOM 1763 O O . GLN A 1 229 ? -2.293 8.836 -14.760 1.00 87.81 229 GLN A O 1
ATOM 1768 N N . ALA A 1 230 ? -1.996 9.908 -12.825 1.00 87.06 230 ALA A N 1
ATOM 1769 C CA . ALA A 1 230 ? -2.757 11.089 -13.223 1.00 87.06 230 ALA A CA 1
ATOM 1770 C C . ALA A 1 230 ? -2.229 11.742 -14.514 1.00 87.06 230 ALA A C 1
ATOM 1772 O O . ALA A 1 230 ? -3.012 12.295 -15.288 1.00 87.06 230 ALA A O 1
ATOM 1773 N N . ALA A 1 231 ? -0.916 11.682 -14.748 1.00 85.69 231 ALA A N 1
ATOM 1774 C CA . ALA A 1 231 ? -0.275 12.283 -15.910 1.00 85.69 231 ALA A CA 1
ATOM 1775 C C . ALA A 1 231 ? -0.267 11.378 -17.154 1.00 85.69 231 ALA A C 1
ATOM 1777 O O . ALA A 1 231 ? -0.424 11.883 -18.268 1.00 85.69 231 ALA A O 1
ATOM 1778 N N . PHE A 1 232 ? -0.065 10.069 -16.985 1.00 81.38 232 PHE A N 1
ATOM 1779 C CA . PHE A 1 232 ? 0.282 9.165 -18.090 1.00 81.38 232 PHE A CA 1
ATOM 1780 C C . PHE A 1 232 ? -0.663 7.979 -18.267 1.00 81.38 232 PHE A C 1
ATOM 1782 O O . PHE A 1 232 ? -0.758 7.463 -19.376 1.00 81.38 232 PHE A O 1
ATOM 1789 N N . ASN A 1 233 ? -1.366 7.571 -17.212 1.00 77.06 233 ASN A N 1
ATOM 1790 C CA . ASN A 1 233 ? -2.302 6.452 -17.244 1.00 77.06 233 ASN A CA 1
ATOM 1791 C C . ASN A 1 233 ? -3.511 6.737 -16.329 1.00 77.06 233 ASN A C 1
ATOM 1793 O O . ASN A 1 233 ? -3.654 6.114 -15.270 1.00 77.06 233 ASN A O 1
ATOM 1797 N N . PRO A 1 234 ? -4.328 7.764 -16.649 1.00 75.62 234 PRO A N 1
ATOM 1798 C CA . PRO A 1 234 ? -5.419 8.166 -15.778 1.00 75.62 234 PRO A CA 1
ATOM 1799 C C . PRO A 1 234 ? -6.482 7.072 -15.773 1.00 75.62 234 PRO A C 1
ATOM 1801 O O . PRO A 1 234 ? -7.121 6.809 -16.793 1.00 75.62 234 PRO A O 1
ATOM 1804 N N . TYR A 1 235 ? -6.701 6.455 -14.615 1.00 69.62 235 TYR A N 1
ATOM 1805 C CA . TYR A 1 235 ? -7.747 5.454 -14.491 1.00 69.62 235 TYR A CA 1
ATOM 1806 C C . TYR A 1 235 ? -9.133 6.114 -14.564 1.00 69.62 235 TYR A C 1
ATOM 1808 O O . TYR A 1 235 ? -9.328 7.267 -14.151 1.00 69.62 235 TYR A O 1
ATOM 1816 N N . PRO A 1 236 ? -10.140 5.403 -15.079 1.00 62.94 236 PRO A N 1
ATOM 1817 C CA . PRO A 1 236 ? -11.462 5.970 -15.188 1.00 62.94 236 PRO A CA 1
ATOM 1818 C C . PRO A 1 236 ? -12.212 5.987 -13.852 1.00 62.94 236 PRO A C 1
ATOM 1820 O O . PRO A 1 236 ? -12.627 4.960 -13.322 1.00 62.94 236 PRO A O 1
ATOM 1823 N N . ASN A 1 237 ? -12.485 7.188 -13.339 1.00 60.66 237 ASN A N 1
ATOM 1824 C CA . ASN A 1 237 ? -13.253 7.397 -12.101 1.00 60.66 237 ASN A CA 1
ATOM 1825 C C . ASN A 1 237 ? -14.708 6.875 -12.145 1.00 60.66 237 ASN A C 1
ATOM 1827 O O . ASN A 1 237 ? -15.389 6.884 -11.122 1.00 60.66 237 ASN A O 1
ATOM 1831 N N . TYR A 1 238 ? -15.220 6.447 -13.304 1.00 57.16 238 TYR A N 1
ATOM 1832 C CA . TYR A 1 238 ? -16.589 5.934 -13.443 1.00 57.16 238 TYR A CA 1
ATOM 1833 C C . TYR A 1 238 ? -16.759 4.464 -13.034 1.00 57.16 238 TYR A C 1
ATOM 1835 O O . TYR A 1 238 ? -17.897 4.012 -12.958 1.00 57.16 238 TYR A O 1
ATOM 1843 N N . PHE A 1 239 ? -15.685 3.740 -12.694 1.00 55.12 239 PHE A N 1
ATOM 1844 C CA . PHE A 1 239 ? -15.800 2.381 -12.144 1.00 55.12 239 PHE A CA 1
ATOM 1845 C C . PHE A 1 239 ? -16.592 2.302 -10.828 1.00 55.12 239 PHE A C 1
ATOM 1847 O O . PHE A 1 239 ? -17.082 1.240 -10.479 1.00 55.12 239 PHE A O 1
ATOM 1854 N N . ILE A 1 240 ? -16.800 3.430 -10.142 1.00 56.97 240 ILE A N 1
ATOM 1855 C CA . ILE A 1 240 ? -17.467 3.481 -8.835 1.00 56.97 240 ILE A CA 1
ATOM 1856 C C . ILE A 1 240 ? -18.997 3.268 -8.945 1.00 56.97 240 ILE A C 1
ATOM 1858 O O . ILE A 1 240 ? -19.632 2.966 -7.941 1.00 56.97 240 ILE A O 1
ATOM 1862 N N . TYR A 1 241 ? -19.626 3.388 -10.130 1.00 53.62 241 TYR A N 1
ATOM 1863 C CA . TYR A 1 241 ? -21.081 3.178 -10.266 1.00 53.62 241 TYR A CA 1
ATOM 1864 C C . TYR A 1 241 ? -21.521 2.698 -11.664 1.00 53.62 241 TYR A C 1
ATOM 1866 O O . TYR A 1 241 ? -21.177 3.352 -12.651 1.00 53.62 241 TYR A O 1
ATOM 1874 N N . PRO A 1 242 ? -22.395 1.673 -11.796 1.00 52.34 242 PRO A N 1
ATOM 1875 C CA . PRO A 1 242 ? -23.024 0.858 -10.746 1.00 52.34 242 PRO A CA 1
ATOM 1876 C C . PRO A 1 242 ? -22.301 -0.465 -10.427 1.00 52.34 242 PRO A C 1
ATOM 1878 O O . PRO A 1 242 ? -22.679 -1.105 -9.463 1.00 52.34 242 PRO A O 1
ATOM 1881 N N . SER A 1 243 ? -21.311 -0.867 -11.226 1.00 64.12 243 SER A N 1
ATOM 1882 C CA . SER A 1 243 ? -20.436 -2.044 -11.047 1.00 64.12 243 SER A CA 1
ATOM 1883 C C . SER A 1 243 ? -19.659 -2.230 -12.356 1.00 64.12 243 SER A C 1
ATOM 1885 O O . SER A 1 243 ? -20.269 -2.060 -13.419 1.00 64.12 243 SER A O 1
ATOM 1887 N N . VAL A 1 244 ? -18.379 -2.603 -12.326 1.00 67.12 244 VAL A N 1
ATOM 1888 C CA . VAL A 1 244 ? -17.568 -2.960 -13.505 1.00 67.12 244 VAL A CA 1
ATOM 1889 C C . VAL A 1 244 ? -18.355 -3.921 -14.397 1.00 67.12 244 VAL A C 1
ATOM 1891 O O . VAL A 1 244 ? -18.556 -3.645 -15.582 1.00 67.12 244 VAL A O 1
ATOM 1894 N N . THR A 1 245 ? -18.913 -4.976 -13.803 1.00 66.75 245 THR A N 1
ATOM 1895 C CA . THR A 1 245 ? -19.667 -6.029 -14.498 1.00 66.75 245 THR A CA 1
ATOM 1896 C C . THR A 1 245 ? -20.961 -5.530 -15.156 1.00 66.75 245 THR A C 1
ATOM 1898 O O . THR A 1 245 ? -21.252 -5.898 -16.296 1.00 66.75 245 THR A O 1
ATOM 1901 N N . ALA A 1 246 ? -21.728 -4.637 -14.518 1.00 60.22 246 ALA A N 1
ATOM 1902 C CA . ALA A 1 246 ? -22.946 -4.082 -15.131 1.00 60.22 246 ALA A CA 1
ATOM 1903 C C . ALA A 1 246 ? -22.697 -2.965 -16.157 1.00 60.22 246 ALA A C 1
ATOM 1905 O O . ALA A 1 246 ? -23.604 -2.649 -16.932 1.00 60.22 246 ALA A O 1
ATOM 1906 N N . THR A 1 247 ? -21.510 -2.347 -16.190 1.00 61.41 247 THR A N 1
ATOM 1907 C CA . THR A 1 247 ? -21.222 -1.302 -17.191 1.00 61.41 247 THR A CA 1
ATOM 1908 C C . THR A 1 247 ? -21.037 -1.869 -18.601 1.00 61.41 247 THR A C 1
ATOM 1910 O O . THR A 1 247 ? -21.253 -1.140 -19.572 1.00 61.41 247 THR A O 1
ATOM 1913 N N . GLY A 1 248 ? -20.663 -3.151 -18.737 1.00 57.88 248 GLY A N 1
ATOM 1914 C CA . GLY A 1 248 ? -20.309 -3.767 -20.023 1.00 57.88 248 GLY A CA 1
ATOM 1915 C C . GLY A 1 248 ? -19.114 -3.088 -20.704 1.00 57.88 248 GLY A C 1
ATOM 1916 O O . GLY A 1 248 ? -19.004 -3.106 -21.931 1.00 57.88 248 GLY A O 1
ATOM 1917 N N . GLN A 1 249 ? -18.265 -2.416 -19.918 1.00 60.22 249 GLN A N 1
ATOM 1918 C CA . GLN A 1 249 ? -17.116 -1.633 -20.373 1.00 60.22 249 GLN A CA 1
ATOM 1919 C C . GLN A 1 249 ? -15.796 -2.378 -20.152 1.00 60.22 249 GLN A C 1
ATOM 1921 O O . GLN A 1 249 ? -14.802 -1.779 -19.753 1.00 60.22 249 GLN A O 1
ATOM 1926 N N . ASP A 1 250 ? -15.771 -3.673 -20.467 1.00 63.31 250 ASP A N 1
ATOM 1927 C CA . ASP A 1 250 ? -14.602 -4.548 -20.306 1.00 63.31 250 ASP A CA 1
ATOM 1928 C C . ASP A 1 250 ? -13.333 -3.937 -20.922 1.00 63.31 250 ASP A C 1
ATOM 1930 O O . ASP A 1 250 ? -12.258 -4.031 -20.351 1.00 63.31 250 ASP A O 1
ATOM 1934 N N . ALA A 1 251 ? -13.464 -3.226 -22.049 1.00 57.91 251 ALA A N 1
ATOM 1935 C CA . ALA A 1 251 ? -12.353 -2.569 -22.740 1.00 57.91 251 ALA A CA 1
ATOM 1936 C C . ALA A 1 251 ? -11.653 -1.461 -21.928 1.00 57.91 251 ALA A C 1
ATOM 1938 O O . ALA A 1 251 ? -10.519 -1.123 -22.238 1.00 57.91 251 ALA A O 1
ATOM 1939 N N . LEU A 1 252 ? -12.317 -0.881 -20.925 1.00 59.41 252 LEU A N 1
ATOM 1940 C CA . LEU A 1 252 ? -11.761 0.168 -20.059 1.00 59.41 252 LEU A CA 1
ATOM 1941 C C . LEU A 1 252 ? -11.077 -0.417 -18.818 1.00 59.41 252 LEU A C 1
ATOM 1943 O O . LEU A 1 252 ? -10.362 0.297 -18.121 1.00 59.41 252 LEU A O 1
ATOM 1947 N N . ALA A 1 253 ? -11.294 -1.710 -18.560 1.00 60.47 253 ALA A N 1
ATOM 1948 C CA . ALA A 1 253 ? -10.570 -2.507 -17.575 1.00 60.47 253 ALA A CA 1
ATOM 1949 C C . ALA A 1 253 ? -9.325 -3.186 -18.178 1.00 60.47 253 ALA A C 1
ATOM 1951 O O . ALA A 1 253 ? -8.670 -3.968 -17.493 1.00 60.47 253 ALA A O 1
ATOM 1952 N N . MET A 1 254 ? -9.025 -2.904 -19.451 1.00 65.38 254 MET A N 1
ATOM 1953 C CA . MET A 1 254 ? -7.859 -3.408 -20.168 1.00 65.38 254 MET A CA 1
ATOM 1954 C C . MET A 1 254 ? -6.834 -2.289 -20.325 1.00 65.38 254 MET A C 1
ATOM 1956 O O . MET A 1 254 ? -7.180 -1.133 -20.577 1.00 65.38 254 MET A O 1
ATOM 1960 N N . ARG A 1 255 ? -5.566 -2.659 -20.201 1.00 67.88 255 ARG A N 1
ATOM 1961 C CA . ARG A 1 255 ? -4.424 -1.753 -20.255 1.00 67.88 255 ARG A CA 1
ATOM 1962 C C . ARG A 1 255 ? -4.324 -0.997 -21.587 1.00 67.88 255 ARG A C 1
ATOM 1964 O O . ARG A 1 255 ? -4.484 -1.587 -22.657 1.00 67.88 255 ARG A O 1
ATOM 1971 N N . ASP A 1 256 ? -3.948 0.282 -21.525 1.00 61.28 256 ASP A N 1
ATOM 1972 C CA . ASP A 1 256 ? -3.508 1.067 -22.684 1.00 61.28 256 ASP A CA 1
ATOM 1973 C C . ASP A 1 256 ? -2.001 1.374 -22.585 1.00 61.28 256 ASP A C 1
ATOM 1975 O O . ASP A 1 256 ? -1.457 1.565 -21.500 1.00 61.28 256 ASP A O 1
ATOM 1979 N N . ALA A 1 257 ? -1.361 1.453 -23.750 1.00 60.00 257 ALA A N 1
ATOM 1980 C CA . ALA A 1 257 ? 0.032 1.807 -24.028 1.00 60.00 257 ALA A CA 1
ATOM 1981 C C . ALA A 1 257 ? 1.120 0.713 -23.917 1.00 60.00 257 ALA A C 1
ATOM 1983 O O . ALA A 1 257 ? 1.637 0.387 -22.854 1.00 60.00 257 ALA A O 1
ATOM 1984 N N . SER A 1 258 ? 1.624 0.319 -25.093 1.00 72.81 258 SER A N 1
ATOM 1985 C CA . SER A 1 258 ? 2.916 -0.348 -25.325 1.00 72.81 258 SER A CA 1
ATOM 1986 C C . SER A 1 258 ? 4.084 0.652 -25.451 1.00 72.81 258 SER A C 1
ATOM 1988 O O . SER A 1 258 ? 5.061 0.401 -26.154 1.00 72.81 258 SER A O 1
ATOM 1990 N N . ASN A 1 259 ? 3.961 1.860 -24.887 1.00 88.69 259 ASN A N 1
ATOM 1991 C CA . ASN A 1 259 ? 4.977 2.906 -25.040 1.00 88.69 259 ASN A CA 1
ATOM 1992 C C . ASN A 1 259 ? 6.179 2.598 -24.132 1.00 88.69 259 ASN A C 1
ATOM 1994 O O . ASN A 1 259 ? 6.009 2.670 -22.913 1.00 88.69 259 ASN A O 1
ATOM 1998 N N . PRO A 1 260 ? 7.396 2.373 -24.672 1.00 92.25 260 PRO A N 1
ATOM 1999 C CA . PRO A 1 260 ? 8.563 2.003 -23.868 1.00 92.25 260 PRO A CA 1
ATOM 2000 C C . PRO A 1 260 ? 8.858 2.954 -22.704 1.00 92.25 260 PRO A C 1
ATOM 2002 O O . PRO A 1 260 ? 9.333 2.520 -21.662 1.00 92.25 260 PRO A O 1
ATOM 2005 N N . LYS A 1 261 ? 8.520 4.245 -22.829 1.00 92.19 261 LYS A N 1
ATOM 2006 C CA . LYS A 1 261 ? 8.689 5.218 -21.739 1.00 92.19 261 LYS A CA 1
ATOM 2007 C C . LYS A 1 261 ? 7.752 4.972 -20.563 1.00 92.19 261 LYS A C 1
ATOM 2009 O O . LYS A 1 261 ? 8.185 5.091 -19.426 1.00 92.19 261 LYS A O 1
ATOM 2014 N N . ILE A 1 262 ? 6.486 4.657 -20.831 1.00 91.19 262 ILE A N 1
ATOM 2015 C CA . ILE A 1 262 ? 5.499 4.345 -19.784 1.00 91.19 262 ILE A CA 1
ATOM 2016 C C . ILE A 1 262 ? 5.900 3.032 -19.114 1.00 91.19 262 ILE A C 1
ATOM 2018 O O . ILE A 1 262 ? 6.033 2.984 -17.895 1.00 91.19 262 ILE A O 1
ATOM 2022 N N . VAL A 1 263 ? 6.217 2.022 -19.928 1.00 92.06 263 VAL A N 1
ATOM 2023 C CA . VAL A 1 263 ? 6.678 0.705 -19.477 1.00 92.06 263 VAL A CA 1
ATOM 2024 C C . VAL A 1 263 ? 7.900 0.820 -18.558 1.00 92.06 263 VAL A C 1
ATOM 2026 O O . VAL A 1 263 ? 7.931 0.209 -17.493 1.00 92.06 263 VAL A O 1
ATOM 2029 N N . ALA A 1 264 ? 8.888 1.637 -18.932 1.00 94.25 264 ALA A N 1
ATOM 2030 C CA . ALA A 1 264 ? 10.092 1.858 -18.137 1.00 94.25 264 ALA A CA 1
ATOM 2031 C C . ALA A 1 264 ? 9.801 2.482 -16.765 1.00 94.25 264 ALA A C 1
ATOM 2033 O O . ALA A 1 264 ? 10.402 2.078 -15.771 1.00 94.25 264 ALA A O 1
ATOM 2034 N N . VAL A 1 265 ? 8.880 3.449 -16.690 1.00 94.62 265 VAL A N 1
ATOM 2035 C CA . VAL A 1 265 ? 8.520 4.094 -15.417 1.00 94.62 265 VAL A CA 1
ATOM 2036 C C . VAL A 1 265 ? 7.700 3.155 -14.533 1.00 94.62 265 VAL A C 1
ATOM 2038 O O . VAL A 1 265 ? 7.959 3.088 -13.336 1.00 94.62 265 VAL A O 1
ATOM 2041 N N . GLU A 1 266 ? 6.769 2.388 -15.102 1.00 93.81 266 GLU A N 1
ATOM 2042 C CA . GLU A 1 266 ? 6.003 1.373 -14.364 1.00 93.81 266 GLU A CA 1
ATOM 2043 C C . GLU A 1 266 ? 6.935 0.299 -13.781 1.00 93.81 266 GLU A C 1
ATOM 2045 O O . GLU A 1 266 ? 6.847 -0.016 -12.594 1.00 93.81 266 GLU A O 1
ATOM 2050 N N . ALA A 1 267 ? 7.906 -0.178 -14.566 1.00 94.38 267 ALA A N 1
ATOM 2051 C CA . ALA A 1 267 ? 8.936 -1.101 -14.092 1.00 94.38 267 ALA A CA 1
ATOM 2052 C C . ALA A 1 267 ? 9.845 -0.476 -13.011 1.00 94.38 267 ALA A C 1
ATOM 2054 O O . ALA A 1 267 ? 10.215 -1.156 -12.054 1.00 94.38 267 ALA A O 1
ATOM 2055 N N . LEU A 1 268 ? 10.169 0.819 -13.108 1.00 96.38 268 LEU A N 1
ATOM 2056 C CA . LEU A 1 268 ? 10.952 1.522 -12.086 1.00 96.38 268 LEU A CA 1
ATOM 2057 C C . LEU A 1 268 ? 10.170 1.695 -10.769 1.00 96.38 268 LEU A C 1
ATOM 2059 O O . LEU A 1 268 ? 10.750 1.531 -9.697 1.00 96.38 268 LEU A O 1
ATOM 2063 N N . ILE A 1 269 ? 8.864 1.984 -10.833 1.00 95.88 269 ILE A N 1
ATOM 2064 C CA . ILE A 1 269 ? 7.968 2.042 -9.660 1.00 95.88 269 ILE A CA 1
ATOM 2065 C C . ILE A 1 269 ? 7.891 0.673 -8.979 1.00 95.88 269 ILE A C 1
ATOM 2067 O O . ILE A 1 269 ? 8.027 0.586 -7.759 1.00 95.88 269 ILE A O 1
ATOM 2071 N N . ALA A 1 270 ? 7.704 -0.387 -9.767 1.00 94.31 270 ALA A N 1
ATOM 2072 C CA . ALA A 1 270 ? 7.734 -1.767 -9.297 1.00 94.31 270 ALA A CA 1
ATOM 2073 C C . ALA A 1 270 ? 9.049 -2.097 -8.571 1.00 94.31 270 ALA A C 1
ATOM 2075 O O . ALA A 1 270 ? 9.034 -2.536 -7.424 1.00 94.31 270 ALA A O 1
ATOM 2076 N N . TYR A 1 271 ? 10.187 -1.785 -9.193 1.00 95.19 271 TYR A N 1
ATOM 2077 C CA . TYR A 1 271 ? 11.504 -1.991 -8.594 1.00 95.19 271 TYR A CA 1
ATOM 2078 C C . TYR A 1 271 ? 11.686 -1.214 -7.279 1.00 95.19 271 TYR A C 1
ATOM 2080 O O . TYR A 1 271 ? 12.170 -1.766 -6.292 1.00 95.19 271 TYR A O 1
ATOM 2088 N N . ALA A 1 272 ? 11.261 0.053 -7.224 1.00 96.38 272 ALA A N 1
ATOM 2089 C CA . ALA A 1 272 ? 11.308 0.848 -5.997 1.00 96.38 272 ALA A CA 1
ATOM 2090 C C . ALA A 1 272 ? 10.454 0.231 -4.873 1.00 96.38 272 ALA A C 1
ATOM 2092 O O . ALA A 1 272 ? 10.891 0.197 -3.721 1.00 96.38 272 ALA A O 1
ATOM 2093 N N . GLN A 1 273 ? 9.270 -0.295 -5.202 1.00 95.00 273 GLN A N 1
ATOM 2094 C CA . GLN A 1 273 ? 8.403 -0.998 -4.253 1.00 95.00 273 GLN A CA 1
ATOM 2095 C C . GLN A 1 273 ? 9.094 -2.249 -3.688 1.00 95.00 273 GLN A C 1
ATOM 2097 O O . GLN A 1 273 ? 9.103 -2.440 -2.471 1.00 95.00 273 GLN A O 1
ATOM 2102 N N . ASP A 1 274 ? 9.727 -3.058 -4.539 1.00 92.94 274 ASP A N 1
ATOM 2103 C CA . ASP A 1 274 ? 10.423 -4.281 -4.119 1.00 92.94 274 ASP A CA 1
ATOM 2104 C C . ASP A 1 274 ? 11.638 -3.966 -3.227 1.00 92.94 274 ASP A C 1
ATOM 2106 O O . ASP A 1 274 ? 11.907 -4.662 -2.242 1.00 92.94 274 ASP A O 1
ATOM 2110 N N . LEU A 1 275 ? 12.355 -2.872 -3.506 1.00 94.75 275 LEU A N 1
ATOM 2111 C CA . LEU A 1 275 ? 13.443 -2.385 -2.652 1.00 94.75 275 LEU A CA 1
ATOM 2112 C C . LEU A 1 275 ? 12.942 -1.952 -1.267 1.00 94.75 275 LEU A C 1
ATOM 2114 O O . LEU A 1 275 ? 13.581 -2.259 -0.261 1.00 94.75 275 LEU A O 1
ATOM 2118 N N . ILE A 1 276 ? 11.788 -1.282 -1.202 1.00 94.38 276 ILE A N 1
ATOM 2119 C CA . ILE A 1 276 ? 11.141 -0.908 0.062 1.00 94.38 276 ILE A CA 1
ATOM 2120 C C . ILE A 1 276 ? 10.701 -2.159 0.837 1.00 94.38 276 ILE A C 1
ATOM 2122 O O . ILE A 1 276 ? 10.950 -2.258 2.037 1.00 94.38 276 ILE A O 1
ATOM 2126 N N . ILE A 1 277 ? 10.073 -3.134 0.174 1.00 91.75 277 ILE A N 1
ATOM 2127 C CA . ILE A 1 277 ? 9.618 -4.384 0.809 1.00 91.75 277 ILE A CA 1
ATOM 2128 C C . ILE A 1 277 ? 10.805 -5.204 1.333 1.00 91.75 277 ILE A C 1
ATOM 2130 O O . ILE A 1 277 ? 10.758 -5.721 2.447 1.00 91.75 277 ILE A O 1
ATOM 2134 N N . SER A 1 278 ? 11.891 -5.290 0.564 1.00 91.88 278 SER A N 1
ATOM 2135 C CA . SER A 1 278 ? 13.103 -6.026 0.950 1.00 91.88 278 SER A CA 1
ATOM 2136 C C . SER A 1 278 ? 13.992 -5.287 1.962 1.00 91.88 278 SER A C 1
ATOM 2138 O O . SER A 1 278 ? 14.980 -5.850 2.437 1.00 91.88 278 SER A O 1
ATOM 2140 N N . GLY A 1 279 ? 13.657 -4.040 2.316 1.00 93.62 279 GLY A N 1
ATOM 2141 C CA . GLY A 1 279 ? 14.408 -3.224 3.272 1.00 93.62 279 GLY A CA 1
ATOM 2142 C C . GLY A 1 279 ? 15.695 -2.607 2.711 1.00 93.62 279 GLY A C 1
ATOM 2143 O O . GLY A 1 279 ? 16.510 -2.091 3.479 1.00 93.62 279 GLY A O 1
ATOM 2144 N N . ASN A 1 280 ? 15.896 -2.616 1.390 1.00 96.06 280 ASN A N 1
ATOM 2145 C CA . ASN A 1 280 ? 17.005 -1.922 0.732 1.00 96.06 280 ASN A CA 1
ATOM 2146 C C . ASN A 1 280 ? 16.677 -0.431 0.533 1.00 96.06 280 ASN A C 1
ATOM 2148 O O . ASN A 1 280 ? 16.525 0.068 -0.585 1.00 96.06 280 ASN A O 1
ATOM 2152 N N . LEU A 1 281 ? 16.544 0.281 1.655 1.00 96.44 281 LEU A N 1
ATOM 2153 C CA . LEU A 1 281 ? 16.016 1.646 1.687 1.00 96.44 281 LEU A CA 1
ATOM 2154 C C . LEU A 1 281 ? 16.929 2.677 1.002 1.00 96.44 281 LEU A C 1
ATOM 2156 O O . LEU A 1 281 ? 16.439 3.669 0.475 1.00 96.44 281 LEU A O 1
ATOM 2160 N N . GLU A 1 282 ? 18.245 2.448 0.961 1.00 96.88 282 GLU A N 1
ATOM 2161 C CA . GLU A 1 282 ? 19.180 3.346 0.265 1.00 96.88 282 GLU A CA 1
ATOM 2162 C C . GLU A 1 282 ? 18.959 3.316 -1.253 1.00 96.88 282 GLU A C 1
ATOM 2164 O O . GLU A 1 282 ? 18.820 4.363 -1.888 1.00 96.88 282 GLU A O 1
ATOM 2169 N N . ALA A 1 283 ? 18.858 2.118 -1.837 1.00 96.75 283 ALA A N 1
ATOM 2170 C CA . ALA A 1 283 ? 18.539 1.978 -3.253 1.00 96.75 283 ALA A CA 1
ATOM 2171 C C . ALA A 1 283 ? 17.108 2.450 -3.554 1.00 96.75 283 ALA A C 1
ATOM 2173 O O . ALA A 1 283 ? 16.878 3.070 -4.594 1.00 96.75 283 ALA A O 1
ATOM 2174 N N . ALA A 1 284 ? 16.160 2.201 -2.642 1.00 97.75 284 ALA A N 1
ATOM 2175 C CA . ALA A 1 284 ? 14.788 2.679 -2.784 1.00 97.75 284 ALA A CA 1
ATOM 2176 C C . ALA A 1 284 ? 14.735 4.211 -2.847 1.00 97.75 284 ALA A C 1
ATOM 2178 O O . ALA A 1 284 ? 14.077 4.753 -3.728 1.00 97.75 284 ALA A O 1
ATOM 2179 N N . ALA A 1 285 ? 15.479 4.912 -1.985 1.00 98.25 285 ALA A N 1
ATOM 2180 C CA . ALA A 1 285 ? 15.558 6.372 -1.998 1.00 98.25 285 ALA A CA 1
ATOM 2181 C C . ALA A 1 285 ? 16.063 6.924 -3.338 1.00 98.25 285 ALA A C 1
ATOM 2183 O O . ALA A 1 285 ? 15.502 7.886 -3.869 1.00 98.25 285 ALA A O 1
ATOM 2184 N N . ALA A 1 286 ? 17.084 6.289 -3.921 1.00 97.38 286 ALA A N 1
ATOM 2185 C CA . ALA A 1 286 ? 17.585 6.661 -5.241 1.00 97.38 286 ALA A CA 1
ATOM 2186 C C . ALA A 1 286 ? 16.532 6.438 -6.342 1.00 97.38 286 ALA A C 1
ATOM 2188 O O . ALA A 1 286 ? 16.339 7.308 -7.192 1.00 97.38 286 ALA A O 1
ATOM 2189 N N . ALA A 1 287 ? 15.819 5.307 -6.308 1.00 98.00 287 ALA A N 1
ATOM 2190 C CA . ALA A 1 287 ? 14.767 5.004 -7.275 1.00 98.00 287 ALA A CA 1
ATOM 2191 C C . ALA A 1 287 ? 13.568 5.963 -7.152 1.00 98.00 287 ALA A C 1
ATOM 2193 O O . ALA A 1 287 ? 13.122 6.506 -8.160 1.00 98.00 287 ALA A O 1
ATOM 2194 N N . VAL A 1 288 ? 13.093 6.234 -5.930 1.00 98.31 288 VAL A N 1
ATOM 2195 C CA . VAL A 1 288 ? 11.998 7.185 -5.661 1.00 98.31 288 VAL A CA 1
ATOM 2196 C C . VAL A 1 288 ? 12.353 8.585 -6.160 1.00 98.31 288 VAL A C 1
ATOM 2198 O O . VAL A 1 288 ? 11.559 9.184 -6.880 1.00 98.31 288 VAL A O 1
ATOM 2201 N N . THR A 1 289 ? 13.573 9.061 -5.888 1.00 97.75 289 THR A N 1
ATOM 2202 C CA . THR A 1 289 ? 14.047 10.372 -6.370 1.00 97.75 289 THR A CA 1
ATOM 2203 C C . THR A 1 289 ? 13.992 10.470 -7.901 1.00 97.75 289 THR A C 1
ATOM 2205 O O . THR A 1 289 ? 13.573 11.489 -8.453 1.00 97.75 289 THR A O 1
ATOM 2208 N N . GLU A 1 290 ? 14.396 9.413 -8.613 1.00 97.44 290 GLU A N 1
ATOM 2209 C CA . GLU A 1 290 ? 14.302 9.376 -10.076 1.00 97.44 290 GLU A CA 1
ATOM 2210 C C . GLU A 1 290 ? 12.848 9.397 -10.564 1.00 97.44 290 GLU A C 1
ATOM 2212 O O . GLU A 1 290 ? 12.542 10.121 -11.512 1.00 97.44 290 GLU A O 1
ATOM 2217 N N . ILE A 1 291 ? 11.941 8.657 -9.917 1.00 97.75 291 ILE A N 1
ATOM 2218 C CA . ILE A 1 291 ? 10.514 8.640 -10.278 1.00 97.75 291 ILE A CA 1
ATOM 2219 C C . ILE A 1 291 ? 9.900 10.030 -10.083 1.00 97.75 291 ILE A C 1
ATOM 2221 O O . ILE A 1 291 ? 9.258 10.545 -11.000 1.00 97.75 291 ILE A O 1
ATOM 2225 N N . GLU A 1 292 ? 10.128 10.670 -8.935 1.00 97.06 292 GLU A N 1
ATOM 2226 C CA . GLU A 1 292 ? 9.643 12.027 -8.655 1.00 97.06 292 GLU A CA 1
ATOM 2227 C C . GLU A 1 292 ? 10.153 13.033 -9.692 1.00 97.06 292 GLU A C 1
ATOM 2229 O O . GLU A 1 292 ? 9.379 13.845 -10.210 1.00 97.06 292 GLU A O 1
ATOM 2234 N N . ARG A 1 293 ? 11.437 12.941 -10.068 1.00 96.38 293 ARG A N 1
ATOM 2235 C CA . ARG A 1 293 ? 12.022 13.776 -11.124 1.00 96.38 293 ARG A CA 1
ATOM 2236 C C . ARG A 1 293 ? 11.330 13.544 -12.469 1.00 96.38 293 ARG A C 1
ATOM 2238 O O . ARG A 1 293 ? 10.971 14.511 -13.140 1.00 96.38 293 ARG A O 1
ATOM 2245 N N . ILE A 1 294 ? 11.116 12.289 -12.872 1.00 95.88 294 ILE A N 1
ATOM 2246 C CA . ILE A 1 294 ? 10.439 11.952 -14.136 1.00 95.88 294 ILE A CA 1
ATOM 2247 C C . ILE A 1 294 ? 9.009 12.490 -14.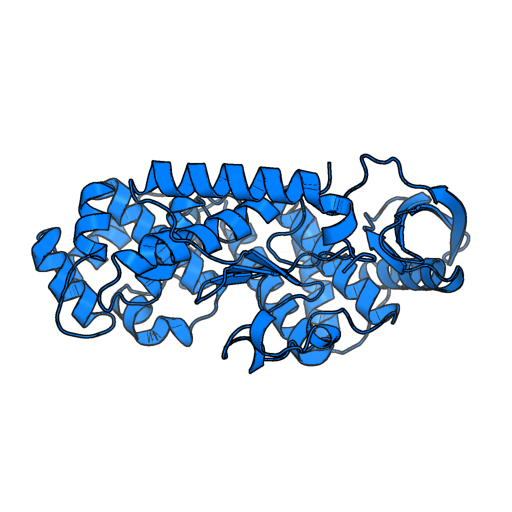147 1.00 95.88 294 ILE A C 1
ATOM 2249 O O . ILE A 1 294 ? 8.589 13.060 -15.152 1.00 95.88 294 ILE A O 1
ATOM 2253 N N . VAL A 1 295 ? 8.271 12.343 -13.047 1.00 93.62 295 VAL A N 1
ATOM 2254 C CA . VAL A 1 295 ? 6.902 12.857 -12.910 1.00 93.62 295 VAL A CA 1
ATOM 2255 C C . VAL A 1 295 ? 6.873 14.384 -13.008 1.00 93.62 295 VAL A C 1
ATOM 2257 O O . VAL A 1 295 ? 6.014 14.936 -13.695 1.00 93.62 295 VAL A O 1
ATOM 2260 N N . ALA A 1 296 ? 7.821 15.074 -12.370 1.00 94.00 296 ALA A N 1
ATOM 2261 C CA . ALA A 1 296 ? 7.886 16.533 -12.379 1.00 94.00 296 ALA A CA 1
ATOM 2262 C C . ALA A 1 296 ? 8.330 17.114 -13.735 1.00 94.00 296 ALA A C 1
ATOM 2264 O O . ALA A 1 296 ? 7.813 18.142 -14.175 1.00 94.00 296 ALA A O 1
ATOM 2265 N N . GLU A 1 297 ? 9.300 16.481 -14.397 1.00 94.12 297 GLU A N 1
ATOM 2266 C CA . GLU A 1 297 ? 9.941 17.008 -15.610 1.00 94.12 297 GLU A CA 1
ATOM 2267 C C . GLU A 1 297 ? 9.383 16.405 -16.907 1.00 94.12 297 GLU A C 1
ATOM 2269 O O . GLU A 1 297 ? 9.598 16.953 -17.990 1.00 94.12 297 GLU A O 1
ATOM 2274 N N . GLY A 1 298 ? 8.707 15.258 -16.828 1.00 90.56 298 GLY A N 1
ATOM 2275 C CA . GLY A 1 298 ? 8.217 14.496 -17.976 1.00 90.56 298 GLY A CA 1
ATOM 2276 C C . GLY A 1 298 ? 9.321 13.861 -18.829 1.00 90.56 298 GLY A C 1
ATOM 2277 O O . GLY A 1 298 ? 9.068 13.496 -19.980 1.00 90.56 298 GLY A O 1
ATOM 2278 N N . THR A 1 299 ? 10.555 13.758 -18.317 1.00 93.31 299 THR A N 1
ATOM 2279 C CA . THR A 1 299 ? 11.697 13.228 -19.077 1.00 93.31 299 THR A CA 1
ATOM 2280 C C . THR A 1 299 ? 12.496 12.180 -18.304 1.00 93.31 299 THR A C 1
ATOM 2282 O O . THR A 1 299 ? 12.813 12.337 -17.123 1.00 93.31 299 THR A O 1
ATOM 2285 N N . ILE A 1 300 ? 12.854 11.104 -19.007 1.00 95.50 300 ILE A N 1
ATOM 2286 C CA . ILE A 1 300 ? 13.767 10.065 -18.523 1.00 95.50 300 ILE A CA 1
ATOM 2287 C C . ILE A 1 300 ? 15.199 10.508 -18.839 1.00 95.50 300 ILE A C 1
ATOM 2289 O O . ILE A 1 300 ? 15.491 10.903 -19.970 1.00 95.50 300 ILE A O 1
ATOM 2293 N N . GLY A 1 301 ? 16.055 10.500 -17.818 1.00 91.81 301 GLY A N 1
ATOM 2294 C CA . GLY A 1 301 ? 17.446 10.937 -17.895 1.00 91.81 301 GLY A CA 1
ATOM 2295 C C . GLY A 1 301 ? 18.418 9.759 -18.007 1.00 91.81 301 GLY A C 1
ATOM 2296 O O . GLY A 1 301 ? 17.990 8.610 -18.035 1.00 91.81 301 GLY A O 1
ATOM 2297 N N . PRO A 1 302 ? 19.734 10.023 -18.082 1.00 91.94 302 PRO A N 1
ATOM 2298 C CA . PRO A 1 302 ? 20.745 8.971 -17.981 1.00 91.94 302 PRO A CA 1
ATOM 2299 C C . PRO A 1 302 ? 20.790 8.365 -16.566 1.00 91.94 302 PRO A C 1
ATOM 2301 O O . PRO A 1 302 ? 20.315 8.975 -15.611 1.00 91.94 302 PRO A O 1
ATOM 2304 N N . GLY A 1 303 ? 21.438 7.207 -16.418 1.00 92.31 303 GLY A N 1
ATOM 2305 C CA . GLY A 1 303 ? 21.537 6.486 -15.143 1.00 92.31 303 GLY A CA 1
ATOM 2306 C C . GLY A 1 303 ? 20.418 5.460 -14.994 1.00 92.31 303 GLY A C 1
ATOM 2307 O O . GLY A 1 303 ? 19.956 4.924 -15.997 1.00 92.31 303 GLY A O 1
ATOM 2308 N N . LEU A 1 304 ? 19.961 5.219 -13.760 1.00 94.62 304 LEU A N 1
ATOM 2309 C CA . LEU A 1 304 ? 18.996 4.158 -13.448 1.00 94.62 304 LEU A CA 1
ATOM 2310 C C . LEU A 1 304 ? 17.750 4.219 -14.342 1.00 94.62 304 LEU A C 1
ATOM 2312 O O . LEU A 1 304 ? 17.426 3.249 -15.014 1.00 94.62 304 LEU A O 1
ATOM 2316 N N . SER A 1 305 ? 17.069 5.365 -14.400 1.00 95.50 305 SER A N 1
ATOM 2317 C CA . SER A 1 305 ? 15.853 5.510 -15.209 1.00 95.50 305 SER A CA 1
ATOM 2318 C C . SER A 1 305 ? 16.110 5.358 -16.716 1.00 95.50 305 SER A C 1
ATOM 2320 O O . SER A 1 305 ? 15.274 4.808 -17.435 1.00 95.50 305 SER A O 1
ATOM 2322 N N . GLY A 1 306 ? 17.284 5.784 -17.187 1.00 95.31 306 GLY A N 1
ATOM 2323 C CA . GLY A 1 306 ? 17.741 5.589 -18.562 1.00 95.31 306 GLY A CA 1
ATOM 2324 C C . GLY A 1 306 ? 17.987 4.124 -18.907 1.00 95.31 306 GLY A C 1
ATOM 2325 O O . GLY A 1 306 ? 17.618 3.699 -19.999 1.00 95.31 306 GLY A O 1
ATOM 2326 N N . ASP A 1 307 ? 18.527 3.340 -17.972 1.00 94.19 307 ASP A N 1
ATOM 2327 C CA . ASP A 1 307 ? 18.721 1.899 -18.154 1.00 94.19 307 ASP A CA 1
ATOM 2328 C C . ASP A 1 307 ? 17.375 1.178 -18.290 1.00 94.19 307 ASP A C 1
ATOM 2330 O O . ASP A 1 307 ? 17.204 0.376 -19.205 1.00 94.19 307 ASP A O 1
ATOM 2334 N N . PHE A 1 308 ? 16.385 1.511 -17.452 1.00 95.56 308 PHE A N 1
ATOM 2335 C CA . PHE A 1 308 ? 15.020 0.980 -17.590 1.00 95.56 308 PHE A CA 1
ATOM 2336 C C . PHE A 1 308 ? 14.409 1.308 -18.959 1.00 95.56 308 PHE A C 1
ATOM 2338 O O . PHE A 1 308 ? 13.786 0.443 -19.575 1.00 95.56 308 PHE A O 1
ATOM 2345 N N . LEU A 1 309 ? 14.603 2.535 -19.459 1.00 95.75 309 LEU A N 1
ATOM 2346 C CA . LEU A 1 309 ? 14.126 2.922 -20.787 1.00 95.75 309 LEU A CA 1
ATOM 2347 C C . LEU A 1 309 ? 14.830 2.148 -21.898 1.00 95.75 309 LEU A C 1
ATOM 2349 O O . LEU A 1 309 ? 14.156 1.623 -22.779 1.00 95.75 309 LEU A O 1
ATOM 2353 N N . ALA A 1 310 ? 16.155 2.047 -21.849 1.00 95.25 310 ALA A N 1
ATOM 2354 C CA . ALA A 1 310 ? 16.925 1.348 -22.869 1.00 95.25 310 ALA A CA 1
ATOM 2355 C C . ALA A 1 310 ? 16.562 -0.147 -22.928 1.00 95.25 310 ALA A C 1
ATOM 2357 O O . ALA A 1 310 ? 16.410 -0.702 -24.015 1.00 95.25 310 ALA A O 1
ATOM 2358 N N . VAL A 1 311 ? 16.338 -0.783 -21.772 1.00 95.25 311 VAL A N 1
ATOM 2359 C CA . VAL A 1 311 ? 15.827 -2.159 -21.702 1.00 95.25 311 VAL A CA 1
ATOM 2360 C C . VAL A 1 311 ? 14.415 -2.253 -22.284 1.00 95.25 311 VAL A C 1
ATOM 2362 O O . VAL A 1 311 ? 14.165 -3.111 -23.128 1.00 95.25 311 VAL A O 1
ATOM 2365 N N . ALA A 1 312 ? 13.495 -1.365 -21.897 1.00 95.06 312 ALA A N 1
ATOM 2366 C CA . ALA A 1 312 ? 12.132 -1.370 -22.431 1.00 95.06 312 ALA A CA 1
ATOM 2367 C C . ALA A 1 312 ? 12.100 -1.158 -23.958 1.00 95.06 312 ALA A C 1
ATOM 2369 O O . ALA A 1 312 ? 11.313 -1.800 -24.651 1.00 95.06 312 ALA A O 1
ATOM 2370 N N . GLU A 1 313 ? 12.966 -0.297 -24.499 1.00 95.50 313 GLU A N 1
ATOM 2371 C CA . GLU A 1 313 ? 13.112 -0.070 -25.941 1.00 95.50 313 GLU A CA 1
ATOM 2372 C C . GLU A 1 313 ? 13.669 -1.302 -26.665 1.00 95.50 313 GLU A C 1
ATOM 2374 O O . GLU A 1 313 ? 13.138 -1.670 -27.714 1.00 95.50 313 GLU A O 1
ATOM 2379 N N . ALA A 1 314 ? 14.680 -1.968 -26.095 1.00 95.06 314 ALA A N 1
ATOM 2380 C CA . ALA A 1 314 ? 15.251 -3.195 -26.650 1.00 95.06 314 ALA A CA 1
ATOM 2381 C C . ALA A 1 314 ? 14.223 -4.338 -26.698 1.00 95.06 314 ALA A C 1
ATOM 2383 O O . ALA A 1 314 ? 14.089 -5.007 -27.719 1.00 95.06 314 ALA A O 1
ATOM 2384 N N . ILE A 1 315 ? 13.444 -4.521 -25.628 1.00 94.94 315 ILE A N 1
ATOM 2385 C CA . ILE A 1 315 ? 12.371 -5.524 -25.576 1.00 94.94 315 ILE A CA 1
ATOM 2386 C C . ILE A 1 315 ? 11.254 -5.189 -26.575 1.00 94.94 315 ILE A C 1
ATOM 2388 O O . ILE A 1 315 ? 10.823 -6.055 -27.336 1.00 94.94 315 ILE A O 1
ATOM 2392 N N . ASN A 1 316 ? 10.849 -3.919 -26.653 1.00 94.06 316 ASN A N 1
ATOM 2393 C CA . ASN A 1 316 ? 9.842 -3.464 -27.612 1.00 94.06 316 ASN A CA 1
ATOM 2394 C C . ASN A 1 316 ? 10.281 -3.613 -29.077 1.00 94.06 316 ASN A C 1
ATOM 2396 O O . ASN A 1 316 ? 9.442 -3.848 -29.947 1.00 94.06 316 ASN A O 1
ATOM 2400 N N . ALA A 1 317 ? 11.579 -3.507 -29.375 1.00 94.06 317 ALA A N 1
ATOM 2401 C CA . ALA A 1 317 ? 12.105 -3.730 -30.722 1.00 94.06 317 ALA A CA 1
ATOM 2402 C C . ALA A 1 317 ? 11.904 -5.177 -31.216 1.00 94.06 317 ALA A C 1
ATOM 2404 O O . ALA A 1 317 ? 11.753 -5.386 -32.421 1.00 94.06 317 ALA A O 1
ATOM 2405 N N . GLU A 1 318 ? 11.814 -6.146 -30.300 1.00 93.69 318 GLU A N 1
ATOM 2406 C CA . GLU A 1 318 ? 11.508 -7.553 -30.596 1.00 93.69 318 GLU A CA 1
ATOM 2407 C C . GLU A 1 318 ? 9.996 -7.840 -30.690 1.00 93.69 318 GLU A C 1
ATOM 2409 O O . GLU A 1 318 ? 9.584 -8.988 -30.854 1.00 93.69 318 GLU A O 1
ATOM 2414 N N . GLY A 1 319 ? 9.145 -6.811 -30.595 1.00 91.81 319 GLY A N 1
ATOM 2415 C CA . GLY A 1 319 ? 7.688 -6.975 -30.560 1.00 91.81 319 GLY A CA 1
ATOM 2416 C C . GLY A 1 319 ? 7.171 -7.556 -29.243 1.00 91.81 319 GLY A C 1
ATOM 2417 O O . GLY A 1 319 ? 6.055 -8.064 -29.201 1.00 91.81 319 GLY A O 1
ATOM 2418 N N . LEU A 1 320 ? 7.987 -7.493 -28.190 1.00 92.19 320 LEU A N 1
ATOM 2419 C CA . LEU A 1 320 ? 7.639 -7.892 -26.834 1.00 92.19 320 LEU A CA 1
ATOM 2420 C C . LEU A 1 320 ? 7.440 -6.656 -25.960 1.00 92.19 320 LEU A C 1
ATOM 2422 O O . LEU A 1 320 ? 7.794 -5.538 -26.314 1.00 92.19 320 LEU A O 1
ATOM 2426 N N . GLU A 1 321 ? 6.937 -6.862 -24.760 1.00 90.62 321 GLU A N 1
ATOM 2427 C CA . GLU A 1 321 ? 6.771 -5.819 -23.774 1.00 90.62 321 GLU A CA 1
ATOM 2428 C C . GLU A 1 321 ? 7.373 -6.245 -22.446 1.00 90.62 321 GLU A C 1
ATOM 2430 O O . GLU A 1 321 ? 7.170 -7.369 -21.989 1.00 90.62 321 GLU A O 1
ATOM 2435 N N . LEU A 1 322 ? 8.110 -5.330 -21.821 1.00 92.38 322 LEU A N 1
ATOM 2436 C CA . LEU A 1 322 ? 8.734 -5.587 -20.536 1.00 92.38 322 LEU A CA 1
ATOM 2437 C C . LEU A 1 322 ? 7.668 -5.738 -19.438 1.00 92.38 322 LEU A C 1
ATOM 2439 O O . LEU A 1 322 ? 6.809 -4.868 -19.260 1.00 92.38 322 LEU A O 1
ATOM 2443 N N . VAL A 1 323 ? 7.768 -6.841 -18.700 1.00 89.88 323 VAL A N 1
ATOM 2444 C CA . VAL A 1 323 ? 6.929 -7.181 -17.545 1.00 89.88 323 VAL A CA 1
ATOM 2445 C C . VAL A 1 323 ? 7.696 -6.929 -16.251 1.00 89.88 323 VAL A C 1
ATOM 2447 O O . VAL A 1 323 ? 7.215 -6.216 -15.374 1.00 89.88 323 VAL A O 1
ATOM 2450 N N . GLU A 1 324 ? 8.917 -7.453 -16.159 1.00 89.50 324 GLU A N 1
ATOM 2451 C CA . GLU A 1 324 ? 9.752 -7.346 -14.964 1.00 89.50 324 GLU A CA 1
ATOM 2452 C C . GLU A 1 324 ? 11.221 -7.170 -15.341 1.00 89.50 324 GLU A C 1
ATOM 2454 O O . GLU A 1 324 ? 11.748 -7.888 -16.195 1.00 89.50 324 GLU A O 1
ATOM 2459 N N . TYR A 1 325 ? 11.886 -6.227 -14.673 1.00 90.31 325 TYR A N 1
ATOM 2460 C CA . TYR A 1 325 ? 13.315 -5.982 -14.804 1.00 90.31 325 TYR A CA 1
ATOM 2461 C C . TYR A 1 325 ? 13.932 -5.690 -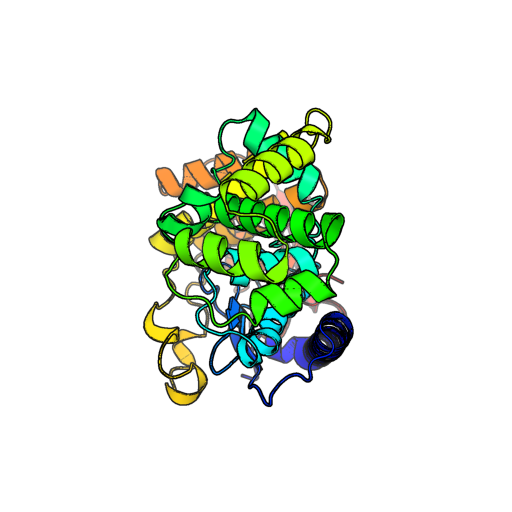13.440 1.00 90.31 325 TYR A C 1
ATOM 2463 O O . TYR A 1 325 ? 13.530 -4.752 -12.752 1.00 90.31 325 TYR A O 1
ATOM 2471 N N . VAL A 1 326 ? 14.957 -6.467 -13.095 1.00 86.19 326 VAL A N 1
ATOM 2472 C CA . VAL A 1 326 ? 15.849 -6.186 -11.973 1.00 86.19 326 VAL A CA 1
ATOM 2473 C C . VAL A 1 326 ? 17.198 -5.729 -12.540 1.00 86.19 326 VAL A C 1
ATOM 2475 O O . VAL A 1 326 ? 17.841 -6.504 -13.263 1.00 86.19 326 VAL A O 1
ATOM 2478 N N . PRO A 1 327 ? 17.642 -4.493 -12.238 1.00 85.50 327 PRO A N 1
ATOM 2479 C CA . PRO A 1 327 ? 18.946 -3.995 -12.659 1.00 85.50 327 PRO A CA 1
ATOM 2480 C C . PRO A 1 327 ? 20.096 -4.907 -12.219 1.00 85.50 327 PRO A C 1
ATOM 2482 O O . PRO A 1 327 ? 20.122 -5.395 -11.089 1.00 85.50 327 PRO A O 1
ATOM 2485 N N . GLY A 1 328 ? 21.070 -5.108 -13.107 1.00 79.38 328 GLY A N 1
ATOM 2486 C CA . GLY A 1 328 ? 22.244 -5.943 -12.858 1.00 79.38 328 GLY A CA 1
ATOM 2487 C C . GLY A 1 328 ? 23.434 -5.573 -13.744 1.00 79.38 328 GLY A C 1
ATOM 2488 O O . GLY A 1 328 ? 23.309 -4.790 -14.686 1.00 79.38 328 GLY A O 1
ATOM 2489 N N . ASP A 1 329 ? 24.602 -6.146 -13.446 1.00 76.44 329 ASP A N 1
ATOM 2490 C CA . ASP A 1 329 ? 25.850 -5.822 -14.141 1.00 76.44 329 ASP A CA 1
ATOM 2491 C C . ASP A 1 329 ? 25.932 -6.509 -15.516 1.00 76.44 329 ASP A C 1
ATOM 2493 O O . ASP A 1 329 ? 26.272 -7.687 -15.625 1.00 76.44 329 ASP A O 1
ATOM 2497 N N . GLY A 1 330 ? 25.666 -5.751 -16.584 1.00 73.50 330 GLY A N 1
ATOM 2498 C CA . GLY A 1 330 ? 26.051 -6.064 -17.969 1.00 73.50 330 GLY A CA 1
ATOM 2499 C C . GLY A 1 330 ? 25.298 -7.204 -18.668 1.00 73.50 330 GLY A C 1
ATOM 2500 O O . GLY A 1 330 ? 25.263 -7.225 -19.894 1.00 73.50 330 GLY A O 1
ATOM 2501 N N . ALA A 1 331 ? 24.676 -8.123 -17.936 1.00 81.38 331 ALA A N 1
ATOM 2502 C CA . ALA A 1 331 ? 23.775 -9.139 -18.466 1.00 81.38 331 ALA A CA 1
ATOM 2503 C C . ALA A 1 331 ? 22.674 -9.430 -17.446 1.00 81.38 331 ALA A C 1
ATOM 2505 O O . ALA A 1 331 ? 22.952 -9.593 -16.258 1.00 81.38 331 ALA A O 1
ATOM 2506 N N . THR A 1 332 ? 21.430 -9.523 -17.903 1.00 89.69 332 THR A N 1
ATOM 2507 C CA . THR A 1 332 ? 20.294 -9.844 -17.034 1.00 89.69 332 THR A CA 1
ATOM 2508 C C . THR A 1 332 ? 19.226 -10.622 -17.798 1.00 89.69 332 THR A C 1
ATOM 2510 O O . THR A 1 332 ? 19.221 -10.670 -19.030 1.00 89.69 332 THR A O 1
ATOM 2513 N N . THR A 1 333 ? 18.353 -11.297 -17.056 1.00 88.25 333 THR A N 1
ATOM 2514 C CA . THR A 1 333 ? 17.154 -11.935 -17.603 1.00 88.25 333 THR A CA 1
ATOM 2515 C C . THR A 1 333 ? 15.959 -11.098 -17.195 1.00 88.25 333 THR A C 1
ATOM 2517 O O . THR A 1 333 ? 15.787 -10.815 -16.012 1.00 88.25 333 THR A O 1
ATOM 2520 N N . VAL A 1 334 ? 15.141 -10.725 -18.170 1.00 90.50 334 VAL A N 1
ATOM 2521 C CA . VAL A 1 334 ? 13.885 -10.012 -17.939 1.00 90.50 334 VAL A CA 1
ATOM 2522 C C . VAL A 1 334 ? 12.702 -10.905 -18.270 1.00 90.50 334 VAL A C 1
ATOM 2524 O O . VAL A 1 334 ? 12.820 -11.842 -19.067 1.00 90.50 334 VAL A O 1
ATOM 2527 N N . VAL A 1 335 ? 11.560 -10.602 -17.665 1.00 89.81 335 VAL A N 1
ATOM 2528 C CA . VAL A 1 335 ? 10.282 -11.202 -18.049 1.00 89.81 335 VAL A CA 1
ATOM 2529 C C . VAL A 1 335 ? 9.614 -10.265 -19.044 1.00 89.81 335 VAL A C 1
ATOM 2531 O O . VAL A 1 335 ? 9.577 -9.050 -18.833 1.00 89.81 335 VAL A O 1
ATOM 2534 N N . ALA A 1 336 ? 9.102 -10.823 -20.135 1.00 89.19 336 ALA A N 1
ATOM 2535 C CA . ALA A 1 336 ? 8.396 -10.077 -21.164 1.00 89.19 336 ALA A CA 1
ATOM 2536 C C . ALA A 1 336 ? 7.176 -10.846 -21.680 1.00 89.19 336 ALA A C 1
ATOM 2538 O O . ALA A 1 336 ? 7.105 -12.068 -21.551 1.00 89.19 336 ALA A O 1
ATOM 2539 N N . THR A 1 337 ? 6.236 -10.139 -22.299 1.00 88.38 337 THR A N 1
ATOM 2540 C CA . THR A 1 337 ? 5.051 -10.721 -22.946 1.00 88.38 337 THR A CA 1
ATOM 2541 C C . THR A 1 337 ? 4.893 -10.166 -24.360 1.00 88.38 337 THR A C 1
ATOM 2543 O O . THR A 1 337 ? 5.215 -9.007 -24.604 1.00 88.38 337 THR A O 1
ATOM 2546 N N . GLY A 1 338 ? 4.473 -10.998 -25.312 1.00 81.62 338 GLY A N 1
ATOM 2547 C CA . GLY A 1 338 ? 4.197 -10.584 -26.699 1.00 81.62 338 GLY A CA 1
ATOM 2548 C C . GLY A 1 338 ? 2.712 -10.669 -27.035 1.00 81.62 338 GLY A C 1
ATOM 2549 O O . GLY A 1 338 ? 2.150 -9.749 -27.618 1.00 81.62 338 GLY A O 1
ATOM 2550 N N . ASP A 1 339 ? 2.082 -11.754 -26.591 1.00 75.00 339 ASP A N 1
ATOM 2551 C CA . ASP A 1 339 ? 0.646 -11.990 -26.640 1.00 75.00 339 ASP A CA 1
ATOM 2552 C C . ASP A 1 339 ? 0.255 -12.637 -25.302 1.00 75.00 339 ASP A C 1
ATOM 2554 O O . ASP A 1 339 ? 0.555 -13.810 -25.064 1.00 75.00 339 ASP A O 1
ATOM 2558 N N . ALA A 1 340 ? -0.387 -11.879 -24.404 1.00 72.94 340 ALA A N 1
ATOM 2559 C CA . ALA A 1 340 ? -0.927 -12.448 -23.170 1.00 72.94 340 ALA A CA 1
ATOM 2560 C C . ALA A 1 340 ? -1.844 -13.645 -23.510 1.00 72.94 340 ALA A C 1
ATOM 2562 O O . ALA A 1 340 ? -2.596 -13.571 -24.490 1.00 72.94 340 ALA A O 1
ATOM 2563 N N . PRO A 1 341 ? -1.820 -14.739 -22.728 1.00 80.38 341 PRO A N 1
ATOM 2564 C CA . PRO A 1 341 ? -1.253 -14.857 -21.379 1.00 80.38 341 PRO A CA 1
ATOM 2565 C C . PRO A 1 341 ? 0.232 -15.264 -21.293 1.00 80.38 341 PRO A C 1
ATOM 2567 O O . PRO A 1 341 ? 0.765 -15.332 -20.183 1.00 80.38 341 PRO A O 1
ATOM 2570 N N . ASP A 1 342 ? 0.901 -15.559 -22.411 1.00 87.56 342 ASP A N 1
ATOM 2571 C CA . ASP A 1 342 ? 2.202 -16.237 -22.399 1.00 87.56 342 ASP A CA 1
ATOM 2572 C C . ASP A 1 342 ? 3.362 -15.310 -21.995 1.00 87.56 342 ASP A C 1
ATOM 2574 O O . ASP A 1 342 ? 3.568 -14.238 -22.566 1.00 87.56 342 ASP A O 1
ATOM 2578 N N . LEU A 1 343 ? 4.182 -15.768 -21.043 1.00 91.12 343 LEU A N 1
ATOM 2579 C CA . LEU A 1 343 ? 5.397 -15.075 -20.616 1.00 91.12 343 LEU A CA 1
ATOM 2580 C C . LEU A 1 343 ? 6.642 -15.662 -21.288 1.00 91.12 343 LEU A C 1
ATOM 2582 O O . LEU A 1 343 ? 6.754 -16.863 -21.544 1.00 91.12 343 LEU A O 1
ATOM 2586 N N . SER A 1 344 ? 7.618 -14.797 -21.537 1.00 92.88 344 SER A N 1
ATOM 2587 C CA . SER A 1 344 ? 8.935 -15.135 -22.069 1.00 92.88 344 SER A CA 1
ATOM 2588 C C . SER A 1 344 ? 10.031 -14.667 -21.120 1.00 92.88 344 SER A C 1
ATOM 2590 O O . SER A 1 344 ? 9.959 -13.576 -20.559 1.00 92.88 344 SER A O 1
ATOM 2592 N N . LEU A 1 345 ? 11.078 -15.479 -20.984 1.00 93.38 345 LEU A N 1
ATOM 2593 C CA . LEU A 1 345 ? 12.348 -15.051 -20.408 1.00 93.38 345 LEU A CA 1
ATOM 2594 C C . LEU A 1 345 ? 13.234 -14.536 -21.536 1.00 93.38 345 LEU A C 1
ATOM 2596 O O . LEU A 1 345 ? 13.517 -15.270 -22.491 1.00 93.38 345 LEU A O 1
ATOM 2600 N N . VAL A 1 346 ? 13.679 -13.292 -21.408 1.00 93.81 346 VAL A N 1
ATOM 2601 C CA . VAL A 1 346 ? 14.534 -12.635 -22.393 1.00 93.81 346 VAL A CA 1
ATOM 2602 C C . VAL A 1 346 ? 15.892 -12.366 -21.768 1.00 93.81 346 VAL A C 1
ATOM 2604 O O . VAL A 1 346 ? 16.002 -11.655 -20.771 1.00 93.81 346 VAL A O 1
ATOM 2607 N N . GLU A 1 347 ? 16.934 -12.956 -22.342 1.00 94.06 347 GLU A N 1
ATOM 2608 C CA . GLU A 1 347 ? 18.309 -12.658 -21.956 1.00 94.06 347 GLU A CA 1
ATOM 2609 C C . GLU A 1 347 ? 18.768 -11.421 -22.719 1.00 94.06 347 GLU A C 1
ATOM 2611 O O . GLU A 1 347 ? 18.750 -11.405 -23.953 1.00 94.06 347 GLU A O 1
ATOM 2616 N N . ILE A 1 348 ? 19.190 -10.396 -21.983 1.00 94.25 348 ILE A N 1
ATOM 2617 C CA . ILE A 1 348 ? 19.702 -9.149 -22.548 1.00 94.25 348 ILE A CA 1
ATOM 2618 C C . ILE A 1 348 ? 21.103 -8.858 -22.018 1.00 94.25 348 ILE A C 1
ATOM 2620 O O . ILE A 1 348 ? 21.435 -9.185 -20.874 1.00 94.25 348 ILE A O 1
ATOM 2624 N N . VAL A 1 349 ? 21.926 -8.230 -22.850 1.00 93.25 349 VAL A N 1
ATOM 2625 C CA . VAL A 1 349 ? 23.299 -7.833 -22.513 1.00 93.25 349 VAL A CA 1
ATOM 2626 C C . VAL A 1 349 ? 23.538 -6.377 -22.876 1.00 93.25 349 VAL A C 1
ATOM 2628 O O . VAL A 1 349 ? 23.001 -5.892 -23.868 1.00 93.25 349 VAL A O 1
ATOM 2631 N N . SER A 1 350 ? 24.346 -5.688 -22.076 1.00 91.44 350 SER A N 1
ATOM 2632 C CA . SER A 1 350 ? 24.821 -4.344 -22.384 1.00 91.44 350 SER A CA 1
ATOM 2633 C C . SER A 1 350 ? 26.131 -4.441 -23.169 1.00 91.44 350 SER A C 1
ATOM 2635 O O . SER A 1 350 ? 27.177 -4.798 -22.621 1.00 91.44 350 SER A O 1
ATOM 2637 N N . GLU A 1 351 ? 26.077 -4.130 -24.462 1.00 89.56 351 GLU A N 1
ATOM 2638 C CA . GLU A 1 351 ? 27.222 -4.085 -25.369 1.00 89.56 351 GLU A CA 1
ATOM 2639 C C . GLU A 1 351 ? 27.454 -2.641 -25.820 1.00 89.56 351 GLU A C 1
ATOM 2641 O O . GLU A 1 351 ? 26.572 -1.999 -26.374 1.00 89.56 351 GLU A O 1
ATOM 2646 N N . GLU A 1 352 ? 28.644 -2.097 -25.545 1.00 86.06 352 GLU A N 1
ATOM 2647 C CA . GLU A 1 352 ? 29.017 -0.715 -25.910 1.00 86.06 352 GLU A CA 1
ATOM 2648 C C . GLU A 1 352 ? 28.044 0.378 -25.403 1.00 86.06 352 GLU A C 1
ATOM 2650 O O . GLU A 1 352 ? 28.044 1.500 -25.906 1.00 86.06 352 GLU A O 1
ATOM 2655 N N . GLY A 1 353 ? 27.273 0.083 -24.349 1.00 81.81 353 GLY A N 1
ATOM 2656 C CA . GLY A 1 353 ? 26.267 0.988 -23.783 1.00 81.81 353 GLY A CA 1
ATOM 2657 C C . GLY A 1 353 ? 24.870 0.844 -24.392 1.00 81.81 353 GLY A C 1
ATOM 2658 O O . GLY A 1 353 ? 23.983 1.611 -24.027 1.00 81.81 353 GLY A O 1
ATOM 2659 N N . GLU A 1 354 ? 24.655 -0.132 -25.275 1.00 88.44 354 GLU A N 1
ATOM 2660 C CA . GLU A 1 354 ? 23.347 -0.491 -25.826 1.00 88.44 354 GLU A CA 1
ATOM 2661 C C . GLU A 1 354 ? 22.887 -1.841 -25.264 1.00 88.44 354 GLU A C 1
ATOM 2663 O O . GLU A 1 354 ? 23.684 -2.766 -25.106 1.00 88.44 354 GLU A O 1
ATOM 2668 N N . TRP A 1 355 ? 21.599 -1.963 -24.939 1.00 92.69 355 TRP A N 1
ATOM 2669 C CA . TRP A 1 355 ? 21.013 -3.236 -24.518 1.00 92.69 355 TRP A CA 1
ATOM 2670 C C . TRP A 1 355 ? 20.564 -4.032 -25.740 1.00 92.69 355 TRP A C 1
ATOM 2672 O O . TRP A 1 355 ? 19.790 -3.541 -26.559 1.00 92.69 355 TRP A O 1
ATOM 2682 N N . VAL A 1 356 ? 21.039 -5.270 -25.848 1.00 93.81 356 VAL A N 1
ATOM 2683 C CA . VAL A 1 356 ? 20.755 -6.163 -26.974 1.00 93.81 356 VAL A CA 1
ATOM 2684 C C . VAL A 1 356 ? 20.108 -7.440 -26.462 1.00 93.81 356 VAL A C 1
ATOM 2686 O O . VAL A 1 356 ? 20.586 -8.047 -25.500 1.00 93.81 356 VAL A O 1
ATOM 2689 N N . VAL A 1 357 ? 19.031 -7.866 -27.124 1.00 94.56 357 VAL A N 1
ATOM 2690 C CA . VAL A 1 357 ? 18.392 -9.158 -26.869 1.00 94.56 357 VAL A CA 1
ATOM 2691 C C . VAL A 1 357 ? 19.254 -10.277 -27.449 1.00 94.56 357 VAL A C 1
ATOM 2693 O O . VAL A 1 357 ? 19.520 -10.328 -28.648 1.00 94.56 357 VAL A O 1
ATOM 2696 N N . VAL A 1 358 ? 19.694 -11.188 -26.584 1.00 95.69 358 VAL A N 1
ATOM 2697 C CA . VAL A 1 358 ? 20.533 -12.339 -26.948 1.00 95.69 358 VAL A CA 1
ATOM 2698 C C . VAL A 1 358 ? 19.682 -13.570 -27.213 1.00 95.69 358 VAL A C 1
ATOM 2700 O O . VAL A 1 358 ? 19.963 -14.341 -28.134 1.00 95.69 358 VAL A O 1
ATOM 2703 N N . SER A 1 359 ? 18.651 -13.782 -26.397 1.00 95.00 359 SER A N 1
ATOM 2704 C CA . SER A 1 359 ? 17.754 -14.919 -26.549 1.00 95.00 359 SER A CA 1
ATOM 2705 C C . SER A 1 359 ? 16.364 -14.620 -25.993 1.00 95.00 359 SER A C 1
ATOM 2707 O O . SER A 1 359 ? 16.212 -13.885 -25.021 1.00 95.00 359 SER A O 1
ATOM 2709 N N . VAL A 1 360 ? 15.352 -15.220 -26.620 1.00 95.06 360 VAL A N 1
ATOM 2710 C CA . VAL A 1 360 ? 13.962 -15.233 -26.155 1.00 95.06 360 VAL A CA 1
ATOM 2711 C C . VAL A 1 360 ? 13.551 -16.691 -26.028 1.00 95.06 360 VAL A C 1
ATOM 2713 O O . VAL A 1 360 ? 13.708 -17.473 -26.972 1.00 95.06 360 VAL A O 1
ATOM 2716 N N . ARG A 1 361 ? 13.033 -17.077 -24.865 1.00 94.19 361 ARG A N 1
ATOM 2717 C CA . ARG A 1 361 ? 12.508 -18.425 -24.625 1.00 94.19 361 ARG A CA 1
ATOM 2718 C C . ARG A 1 361 ? 11.213 -18.363 -23.818 1.00 94.19 361 ARG A C 1
ATOM 2720 O O . ARG A 1 361 ? 11.075 -17.449 -23.008 1.00 94.19 361 ARG A O 1
ATOM 2727 N N . PRO A 1 362 ? 10.304 -19.341 -23.976 1.00 92.56 362 PRO A N 1
ATOM 2728 C CA . PRO A 1 362 ? 9.130 -19.440 -23.117 1.00 92.56 362 PRO A CA 1
ATOM 2729 C C . PRO A 1 362 ? 9.539 -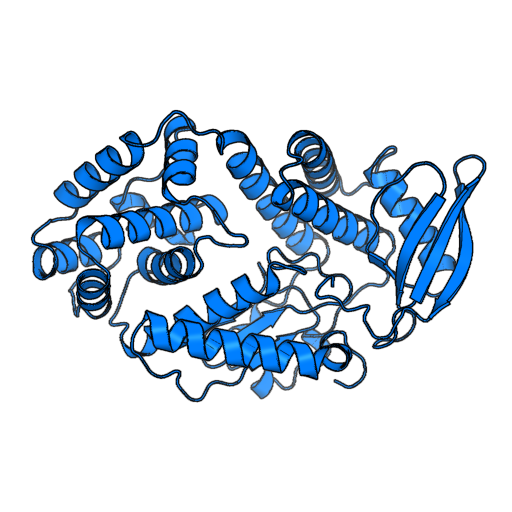19.471 -21.644 1.00 92.56 362 PRO A C 1
ATOM 2731 O O . PRO A 1 362 ? 10.509 -20.151 -21.282 1.00 92.56 362 PRO A O 1
ATOM 2734 N N . ALA A 1 363 ? 8.816 -18.731 -20.809 1.00 89.00 363 ALA A N 1
ATOM 2735 C CA . ALA A 1 363 ? 8.978 -18.829 -19.372 1.00 89.00 363 ALA A CA 1
ATOM 2736 C C . ALA A 1 363 ? 8.469 -20.197 -18.873 1.00 89.00 363 ALA A C 1
ATOM 2738 O O . ALA A 1 363 ? 7.580 -20.790 -19.491 1.00 89.00 363 ALA A O 1
ATOM 2739 N N . PRO A 1 364 ? 9.047 -20.749 -17.792 1.00 86.56 364 PRO A N 1
ATOM 2740 C CA . PRO A 1 364 ? 8.480 -21.910 -17.115 1.00 86.56 364 PRO A CA 1
ATOM 2741 C C . PRO A 1 364 ? 7.009 -21.682 -16.738 1.00 86.56 364 PRO A C 1
ATOM 2743 O O . PRO A 1 364 ? 6.639 -20.567 -16.393 1.00 86.56 364 PRO A O 1
ATOM 2746 N N . GLU A 1 365 ? 6.196 -22.743 -16.696 1.00 76.19 365 GLU A N 1
ATOM 2747 C CA . GLU A 1 365 ? 4.789 -22.659 -16.244 1.00 76.19 365 GLU A CA 1
ATOM 2748 C C . GLU A 1 365 ? 4.643 -22.102 -14.813 1.00 76.19 365 GLU A C 1
ATOM 2750 O O . GLU A 1 365 ? 3.582 -21.618 -14.445 1.00 76.19 365 GLU A O 1
ATOM 2755 N N . SER A 1 366 ? 5.706 -22.149 -14.001 1.00 73.75 366 SER A N 1
ATOM 2756 C CA . SER A 1 366 ? 5.731 -21.561 -12.657 1.00 73.75 366 SER A CA 1
ATOM 2757 C C . SER A 1 366 ? 5.912 -20.039 -12.644 1.00 73.75 366 SER A C 1
ATOM 2759 O O . SER A 1 366 ? 5.763 -19.420 -11.593 1.00 73.75 366 SER A O 1
ATOM 2761 N N . THR A 1 367 ? 6.283 -19.423 -13.768 1.00 77.44 367 THR A N 1
ATOM 2762 C CA . THR A 1 367 ? 6.432 -17.970 -13.861 1.00 77.44 367 THR A CA 1
ATOM 2763 C C . THR A 1 367 ? 5.046 -17.338 -13.915 1.00 77.44 367 THR A C 1
ATOM 2765 O O . THR A 1 367 ? 4.303 -17.528 -14.872 1.00 77.44 367 THR A O 1
ATOM 2768 N N . SER A 1 368 ? 4.711 -16.583 -12.872 1.00 76.69 368 SER A N 1
ATOM 2769 C CA . SER A 1 368 ? 3.426 -15.898 -12.705 1.00 76.69 368 SER A CA 1
ATOM 2770 C C . SER A 1 368 ? 3.657 -14.446 -12.302 1.00 76.69 368 SER A C 1
ATOM 2772 O O . SER A 1 368 ? 4.731 -14.108 -11.794 1.00 76.69 368 SER A O 1
ATOM 2774 N N . ALA A 1 369 ? 2.637 -13.597 -12.456 1.00 67.44 369 ALA A N 1
ATOM 2775 C CA . ALA A 1 369 ? 2.703 -12.217 -11.964 1.00 67.44 369 ALA A CA 1
ATOM 2776 C C . ALA A 1 369 ? 2.731 -12.138 -10.419 1.00 67.44 369 ALA A C 1
ATOM 2778 O O . ALA A 1 369 ? 3.062 -11.099 -9.854 1.00 67.44 369 ALA A O 1
ATOM 2779 N N . LEU A 1 370 ? 2.473 -13.255 -9.723 1.00 69.31 370 LEU A N 1
ATOM 2780 C CA . LEU A 1 370 ? 2.581 -13.369 -8.264 1.00 69.31 370 LEU A CA 1
ATOM 2781 C C . LEU A 1 370 ? 4.030 -13.477 -7.750 1.00 69.31 370 LEU A C 1
ATOM 2783 O O . LEU A 1 370 ? 4.236 -13.358 -6.544 1.00 69.31 370 LEU A O 1
ATOM 2787 N N . GLY A 1 371 ? 5.026 -13.678 -8.625 1.00 57.97 371 GLY A N 1
ATOM 2788 C CA . GLY A 1 371 ? 6.447 -13.695 -8.245 1.00 57.97 371 GLY A CA 1
ATOM 2789 C C . GLY A 1 371 ? 6.872 -14.901 -7.392 1.00 57.97 371 GLY A C 1
ATOM 2790 O O . GLY A 1 371 ? 7.419 -14.714 -6.307 1.00 57.97 371 GLY A O 1
ATOM 2791 N N . GLN A 1 372 ? 6.606 -16.129 -7.865 1.00 43.91 372 GLN A N 1
ATOM 2792 C CA . GLN A 1 372 ? 7.010 -17.379 -7.188 1.00 43.91 372 GLN A CA 1
ATOM 2793 C C . GLN A 1 372 ? 8.503 -17.709 -7.297 1.00 43.91 372 GLN A C 1
ATOM 2795 O O . GLN A 1 372 ? 9.055 -17.611 -8.419 1.00 43.91 372 GLN A O 1
#

Foldseek 3Di:
DCFFLCNLCVVVVVVLLVVLQVLLCVLQVFHQPPAAEAEFQAADQQFWAEDSHTYGYDHLQDLHLCFFQNVSLSSNLRSNLRRLVVLADQDFPLLSLLSSQLSSCHRRANDVLLLLLLLCVVVVNQDQQQCLFPPVVVDQPRNSSSNSNLLVVLCCVPPNPVLSSQLRNDNADDGGLNRNQRSCCVRVVDGSVRSRVSSVVSSVVDDNHPCNLLSVLVSLLSVLVNLLCVVPPPQDPPCVPPHPVVVPPSVSSHDDDLDLLNLLLSQLSVQLSVCSNVVVSVVNVVSSVQSNVCSVPVDQDPDPSVVSSLVQVQQVVVQWGFSYDDDDPFWDWTWIGNTPPWIWTWIWGQDPNHIHTPDIDTDPSPDHSSHD

Secondary structure (DSSP, 8-state):
--SSHHHHTHHHHHHHHHHHHHHHHHHHT-PPPS-EEEEEBS--TTSEEESSEEEEE--SS--STT-GGGHHHHHHHHHHHHHHTTT-SS--HHHHHHHHHHHHTSSSS---HHHHHHHHHHHT-PPPHHHHHHHGGGS-HHHHHHHHHHHHHHHHHHH-HHHHHHHHT---SSSTHHHHHHHHHHHTS--HHHHHHHHHHHHHTS-S-TTHHHHHHHHHHHHHHHHHHHHHS---GGGGSS-HHHHT-GGGSB-----HHHHHHHHHHHHHHHHHHTT-HHHHHHHHHHHHHHHHHS---SSHHHHHHHHHHHHHHTT-EEEE----SSEEEEEEESSTT-EEEEEEEEETTEEEEEEEEEPPTT--TT--

Sequence (372 aa):
MENSAAARDLEALVSIIDESAGAVEAHFGLELPDVDFVLIDTLWGNGGYAGQEVVVSYLDRDYSPGRQSTFRQTVLHELAHAVTDQIEFGVPWPLTEGVAVQFTGGHFKPEPLGPRARALSDAGELPTLEYLFDSFREMQHETRYAAAGAFTEFLVTNYGLDQLIELYSSDASGAGSRWLDAASARVLGDDLAALQVGFDEWVDSFTASTQALDVELTIALQEARRSFQAAFNPYPNYFIYPSVTATGQDALAMRDASNPKIVAVEALIAYAQDLIISGNLEAAAAAVTEIERIVAEGTIGPGLSGDFLAVAEAINAEGLELVEYVPGDGATTVVATGDAPDLSLVEIVSEEGEWVVVSVRPAPESTSALGQ

Radius of gyration: 21.71 Å; chains: 1; bounding box: 54×40×60 Å